Protein 4EWI (pdb70)

Radius of gyration: 16.45 Å; Cα contacts (8 Å, |Δi|>4): 143; chains: 2; bounding box: 36×38×46 Å

GO terms:
  GO:0060090 molecular adaptor activity (F, IDA)
  GO:0005737 cytoplasm (C, IDA)
  GO:0045824 negative regulation of innate immune response (P, IDA)
  GO:0005829 cytosol (C, TAS)

Foldseek 3Di:
DVPDDDQLVVCVVDDPV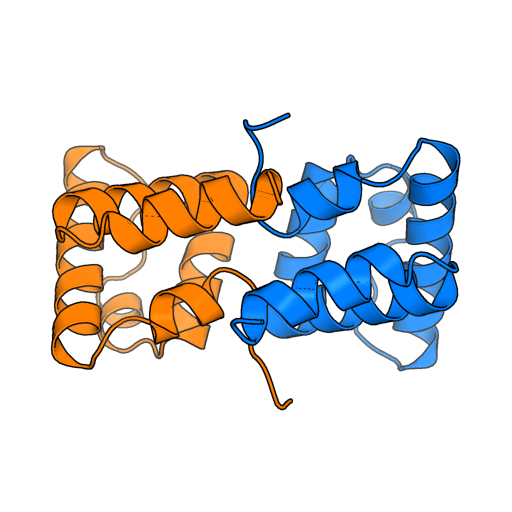RNQVLLVLLQVVCVVVPDDHDDSVQSNPADSVRNLCVLCVRPNRPVSVVSSLVSCVVSVVVVSNVVVVCVVPVD/DPADDDQLNLCVVADPVRNQVLLVLLQVVCVVVPDDDQPSVQSNVDDSVSNLVSLCVRPNRPVSVVSSQVSCVVSVVCVSVVVVVVVVVD

Sequence (181 aa):
FFSDFGLMWYLEELKKEEFRKFKEHLKQMTLQLELKQIPWTEVKKASREELANLLIKHYEEQQAWNITLRIFQKMDRRKDLCMKVMRERTGYFFFSDFGLMWYLEELKKEEFRKFKEHLKQMTLQLELKQIPWTEVKKASREELANLLIKHYEEQQAWNITLRIFQKMDRKDLCMKVMRERTG

InterPro domains:
  IPR001611 Leucine-rich repeat [PF13516] (749-764)
  IPR001611 Leucine-rich repeat [PF13516] (806-828)
  IPR001611 Leucine-rich repeat [PF13516] (862-885)
  IPR001611 Leucine-rich repeat [PF13516] (920-942)
  IPR004020 DAPIN domain [PF02758] (10-85)
  IPR004020 DAPIN domain [PS50824] (1-94)
  IPR004020 DAPIN domain [SM01289] (7-90)
  IPR007111 NACHT nucleoside triphosphatase [PF05729] (149-317)
  IPR007111 NACHT nucleoside triphosphatase [PS50837] (149-281)
  IPR011029 Death-like domain superfamily [G3DSA:1.10.533.10] (1-91)
  IPR011029 Death-like domain superfamily [SSF47986] (4-93)
  IPR027417 P-loop containing nucleoside triphosphate hydrolase [G3DSA:3.40.50.300] (92-294)
  IPR027417 P-loop containing nucleoside triphosphate hydrolase [SSF52540] (112-353)
  IPR032675 Leucine-rich repeat domain superfamily [G3DSA:3.80.10.10] (590-987)
  IPR041075 NOD1/2, winged helix domain [PF17779] (395-450)
  IPR041267 NACHT, LRR and PYD domains-containing protein, helical domain HD2 [PF17776] (452-568)
  IPR050637 NLRP family, innate immunity and inflammation regulators [PTHR45690] (2-983)

Organism: Homo sapiens (NCBI:txid9606)

Nearest PDB structures (foldseek):
  4ewi-assembly1_A  TM=9.741E-01  e=1.364E-11  Homo sapiens
  3qf2-assembly1_A  TM=8.858E-01  e=8.268E-04  Homo sapiens
  3qf2-assembly2_B  TM=8.836E-01  e=1.342E-03  Homo sapiens
  7pzc-assembly1_H  TM=9.008E-01  e=3.350E-03  Homo sapiens
  4qob-assembly2_B  TM=8.623E-01  e=2.732E-02  Homo sapiens

CATH classification: 1.10.533.10

Solvent-accessible surface area: 10358 Å² total; per-residue (Å²): 184,118,81,14,20,10,0,24,23,11,0,57,70,5,165,162,94,48,15,99,83,0,18,54,30,2,33,84,22,3,99,133,88,153,28,133,62,3,69,84,103,60,1,111,158,3,53,61,66,97,0,0,14,23,0,8,162,38,16,102,0,25,70,0,10,52,7,0,18,145,0,0,86,124,32,108,40,114,82,5,18,106,35,1,42,114,29,22,81,67,218,221,175,14,32,10,2,0,23,27,1,0,69,66,2,154,162,78,44,16,104,91,0,19,78,48,4,66,108,15,4,97,145,68,152,47,175,76,10,62,79,108,59,3,135,156,2,55,60,60,88,0,0,15,21,0,6,158,64,20,100,0,25,77,0,11,63,5,1,24,132,0,0,104,129,27,109,42,110,77,0,36,114,52,6,86,144,22,33,86,81

B-factor: mean 67.56, std 15.9, range [43.56, 122.49]

Secondary structure (DSSP, 8-state):
-TT--HHHHHHTTS-HHHHHHHHHHHHHHHHHTT-PPPPHHHHHH--HHHHHHHHHHHHHHHHHHHHHHHHHHHTT-HHHHHHHHHHHHT-/--S--HHHHHHTTS-HHHHHHHHHHHHHHHHHTT-PPPPHHHHHH--HHHHHHHHHHHHHHHHHHHHHHHHHHHTT-HHHHHHHHHHHH-

Structure (mmCIF, N/CA/C/O backbone):
data_4EWI
#
_entry.id   4EWI
#
_cell.length_a   62.107
_cell.length_b   62.107
_cell.length_c   124.932
_cell.angle_alpha   90.00
_cell.an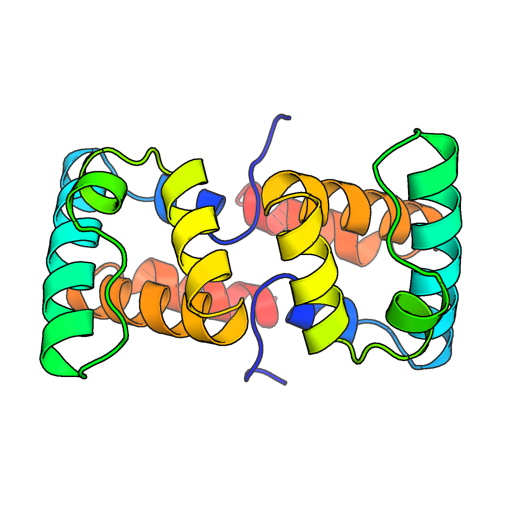gle_beta   90.00
_cell.angle_gamma   120.00
#
_symmetry.space_group_name_H-M   'P 32 2 1'
#
loop_
_entity.id
_entity.type
_entity.pdbx_description
1 polymer 'NACHT, LRR and PYD domains-containing protein 4'
2 non-polymer 'CHLORIDE ION'
3 non-polymer 'SULFATE ION'
4 water water
#
loop_
_atom_site.group_PDB
_atom_site.id
_atom_site.type_symbol
_atom_site.label_atom_id
_atom_site.label_alt_id
_atom_site.label_comp_id
_atom_site.label_asym_id
_atom_site.label_entity_id
_atom_site.label_seq_id
_atom_site.pdbx_PDB_ins_code
_atom_site.Cartn_x
_atom_site.Cartn_y
_atom_site.Cartn_z
_atom_site.occupancy
_atom_site.B_iso_or_equiv
_atom_site.auth_seq_id
_atom_site.auth_comp_id
_atom_site.auth_asym_id
_atom_site.auth_atom_id
_atom_site.pdbx_PDB_model_num
ATOM 1 N N . PHE A 1 7 ? 26.665 36.017 6.689 1.00 61.60 5 PHE A N 1
ATOM 2 C CA . PHE A 1 7 ? 25.699 35.964 5.608 1.00 65.10 5 PHE A CA 1
ATOM 3 C C . PHE A 1 7 ? 25.285 37.350 5.198 1.00 67.06 5 PHE A C 1
ATOM 4 O O . PHE A 1 7 ? 24.399 37.981 5.773 1.00 65.08 5 PHE A O 1
ATOM 12 N N . PHE A 1 8 ? 25.936 37.804 4.136 1.00 64.73 6 PHE A N 1
ATOM 13 C CA . PHE A 1 8 ? 25.569 39.058 3.574 1.00 62.37 6 PHE A CA 1
ATOM 14 C C . PHE A 1 8 ? 24.344 38.876 2.691 1.00 60.63 6 PHE A C 1
ATOM 15 O O . PHE A 1 8 ? 23.890 39.818 2.071 1.00 62.15 6 PHE A O 1
ATOM 23 N N . SER A 1 9 ? 23.788 37.670 2.677 1.00 60.82 7 SER A N 1
ATOM 24 C CA . SER A 1 9 ? 22.553 37.433 1.935 1.00 62.67 7 SER A CA 1
ATOM 25 C C . SER A 1 9 ? 21.283 37.947 2.627 1.00 56.35 7 SER A C 1
ATOM 26 O O . SER A 1 9 ? 20.254 38.127 1.915 1.00 59.24 7 SER A O 1
ATOM 29 N N . ASP A 1 10 ? 21.322 38.168 3.949 1.00 84.76 8 ASP A N 1
ATOM 30 C CA . ASP A 1 10 ? 20.057 38.355 4.652 1.00 70.56 8 ASP A CA 1
ATOM 31 C C . ASP A 1 10 ? 19.839 39.780 5.172 1.00 61.13 8 ASP A C 1
ATOM 32 O O . ASP A 1 10 ? 20.785 40.551 5.360 1.00 58.81 8 ASP A O 1
ATOM 37 N N . PHE A 1 11 ? 18.557 40.117 5.331 1.00 53.78 9 PHE A N 1
ATOM 38 C CA . PHE A 1 11 ? 18.122 41.474 5.631 1.00 50.38 9 PHE A CA 1
ATOM 39 C C . PHE A 1 11 ? 17.150 41.567 6.811 1.00 49.85 9 PHE A C 1
ATOM 40 O O . PHE A 1 11 ? 16.596 40.560 7.215 1.00 49.21 9 PHE A O 1
ATOM 48 N N . GLY A 1 12 ? 16.948 42.784 7.319 1.00 47.60 10 GLY A N 1
ATOM 49 C CA . GLY A 1 12 ? 15.916 43.052 8.305 1.00 50.04 10 GLY A CA 1
ATOM 50 C C . GLY A 1 12 ? 16.088 42.303 9.629 1.00 49.78 10 GLY A C 1
ATOM 51 O O . GLY A 1 12 ? 17.222 42.121 10.078 1.00 48.38 10 GLY A O 1
ATOM 52 N N . LEU A 1 13 ? 14.967 41.874 10.214 1.00 51.74 11 LEU A N 1
ATOM 53 C CA . LEU A 1 13 ? 14.957 41.172 11.489 1.00 52.01 11 LEU A CA 1
ATOM 54 C C . LEU A 1 13 ? 15.726 39.871 11.441 1.00 53.58 11 LEU A C 1
ATOM 55 O O . LEU A 1 13 ? 16.400 39.495 12.407 1.00 52.46 11 LEU A O 1
ATOM 60 N N . MET A 1 14 ? 15.605 39.188 10.305 1.00 53.52 12 MET A N 1
ATOM 61 C CA . MET A 1 14 ? 16.236 37.894 10.125 1.00 53.03 12 MET A CA 1
ATOM 62 C C . MET A 1 14 ? 17.736 38.004 10.307 1.00 51.17 12 MET A C 1
ATOM 63 O O . MET A 1 14 ? 18.335 37.162 10.937 1.00 53.75 12 MET A O 1
ATOM 68 N N . TRP A 1 15 ? 18.327 39.072 9.772 1.00 50.16 13 TRP A N 1
ATOM 69 C CA . TRP A 1 15 ? 19.766 39.268 9.853 1.00 48.88 13 TRP A CA 1
ATOM 70 C C . TRP A 1 15 ? 20.173 39.373 11.364 1.00 48.56 13 TRP A C 1
ATOM 71 O O . TRP A 1 15 ? 21.216 38.866 11.783 1.00 49.05 13 TRP A O 1
ATOM 82 N N . TYR A 1 16 ? 19.371 40.075 12.138 1.00 46.09 14 TYR A N 1
ATOM 83 C CA . TYR A 1 16 ? 19.663 40.174 13.572 1.00 48.50 14 TYR A CA 1
ATOM 84 C C . TYR A 1 16 ? 19.506 38.868 14.320 1.00 50.84 14 TYR A C 1
ATOM 85 O O . TYR A 1 16 ? 20.346 38.542 15.163 1.00 53.67 14 TYR A O 1
ATOM 94 N N . LEU A 1 17 ? 18.482 38.082 13.974 1.00 50.41 15 LEU A N 1
ATOM 95 C CA . LEU A 1 17 ? 18.271 36.818 14.661 1.00 47.78 15 LEU A CA 1
ATOM 96 C C . LEU A 1 17 ? 19.405 35.868 14.326 1.00 54.13 15 LEU A C 1
ATOM 97 O O . LEU A 1 17 ? 19.717 34.945 15.101 1.00 54.81 15 LEU A O 1
ATOM 102 N N . GLU A 1 18 ? 20.061 36.126 13.190 1.00 53.21 16 GLU A N 1
ATOM 103 C CA . GLU A 1 18 ? 21.215 35.335 12.811 1.00 57.42 16 GLU A CA 1
ATOM 104 C C . GLU A 1 18 ? 22.468 35.757 13.548 1.00 59.03 16 GLU A C 1
ATOM 105 O O . GLU A 1 18 ? 23.492 35.076 13.469 1.00 60.62 16 GLU A O 1
ATOM 111 N N . GLU A 1 19 ? 22.396 36.873 14.260 1.00 58.85 17 GLU A N 1
ATO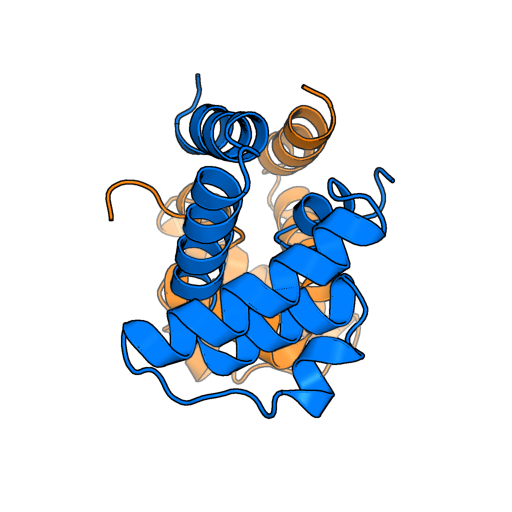M 112 C CA . GLU A 1 19 ? 23.490 37.255 15.137 1.00 61.34 17 GLU A CA 1
ATOM 113 C C . GLU A 1 19 ? 23.489 36.450 16.436 1.00 60.05 17 GLU A C 1
ATOM 114 O O . GLU A 1 19 ? 24.433 36.523 17.226 1.00 60.47 17 GLU A O 1
ATOM 120 N N . LEU A 1 20 ? 22.445 35.646 16.622 1.00 57.62 18 LEU A N 1
ATOM 121 C CA . LEU A 1 20 ? 22.306 34.790 17.798 1.00 60.15 18 LEU A CA 1
ATOM 122 C C . LEU A 1 20 ? 22.774 33.366 17.550 1.00 63.72 18 LEU A C 1
ATOM 123 O O . LEU A 1 20 ? 22.418 32.777 16.511 1.00 60.49 18 LEU A O 1
ATOM 128 N N . LYS A 1 21 ? 23.527 32.794 18.502 1.00 66.46 19 LYS A N 1
ATOM 129 C CA . LYS A 1 21 ? 23.903 31.385 18.385 1.00 70.37 19 LYS A CA 1
ATOM 130 C C . LYS A 1 21 ? 22.706 30.504 18.674 1.00 65.13 19 LYS A C 1
ATOM 131 O O . LYS A 1 21 ? 21.618 30.997 19.000 1.00 62.42 19 LYS A O 1
ATOM 137 N N . LYS A 1 22 ? 22.939 29.199 18.596 1.00 66.40 20 LYS A N 1
ATOM 138 C CA . LYS A 1 22 ? 21.905 28.206 18.796 1.00 71.59 20 LYS A CA 1
ATOM 139 C C . LYS A 1 22 ? 21.132 28.365 20.129 1.00 72.22 20 LYS A C 1
ATOM 140 O O . LYS A 1 22 ? 19.895 28.393 20.132 1.00 70.40 20 LYS A O 1
ATOM 146 N N . GLU A 1 23 ? 21.856 28.507 21.238 1.00 73.87 21 GLU A N 1
ATOM 147 C CA . GLU A 1 23 ? 21.203 28.619 22.565 1.00 78.91 21 GLU A CA 1
ATOM 148 C C . GLU A 1 23 ? 20.548 29.968 22.752 1.00 72.68 21 GLU A C 1
ATOM 149 O O . GLU A 1 23 ? 19.458 30.056 23.312 1.00 70.26 21 GLU A O 1
ATOM 155 N N . GLU A 1 24 ? 21.206 31.013 22.261 1.00 70.06 22 GLU A N 1
ATOM 156 C CA . GLU A 1 24 ? 20.648 32.352 22.343 1.00 67.13 22 GLU A CA 1
ATOM 157 C C . GLU A 1 24 ? 19.318 32.434 21.633 1.00 61.91 22 GLU A C 1
ATOM 158 O O . GLU A 1 24 ? 18.391 33.078 22.110 1.00 60.20 22 GLU A O 1
ATOM 164 N N . PHE A 1 25 ? 19.245 31.814 20.468 1.00 63.54 23 PHE A N 1
ATOM 165 C CA . PHE A 1 25 ? 18.030 31.829 19.685 1.00 60.69 23 PHE A CA 1
ATOM 166 C C . PHE A 1 25 ? 16.927 31.132 20.437 1.00 60.87 23 PHE A C 1
ATOM 167 O O . PHE A 1 25 ? 15.791 31.596 20.517 1.00 60.49 23 PHE A O 1
ATOM 175 N N . ARG A 1 26 ? 17.314 30.002 21.001 1.00 62.61 24 ARG A N 1
ATOM 176 C CA . ARG A 1 26 ? 16.427 29.200 21.821 1.00 66.27 24 ARG A CA 1
ATOM 177 C C . ARG A 1 26 ? 15.951 30.048 23.019 1.00 64.03 24 ARG A C 1
ATOM 178 O O . ARG A 1 26 ? 14.754 30.038 23.332 1.00 63.13 24 ARG A O 1
ATOM 186 N N . LYS A 1 27 ? 16.868 30.777 23.678 1.00 63.49 25 LYS A N 1
ATOM 187 C CA . LYS A 1 27 ? 16.487 31.651 24.824 1.00 64.68 25 LYS A CA 1
ATOM 188 C C . LYS A 1 27 ? 15.656 32.818 24.359 1.00 62.56 25 LYS A C 1
ATOM 189 O O . LYS A 1 27 ? 14.743 33.260 25.078 1.00 62.22 25 LYS A O 1
ATOM 195 N N . PHE A 1 28 ? 15.991 33.332 23.165 1.00 57.30 26 PHE A N 1
ATOM 196 C CA . PHE A 1 28 ? 15.266 34.455 22.574 1.00 53.12 26 PHE A CA 1
ATOM 197 C C . PHE A 1 28 ? 13.785 34.146 22.485 1.00 54.40 26 PHE A C 1
ATOM 198 O O . PHE A 1 28 ? 12.969 34.974 22.843 1.00 56.29 26 PHE A O 1
ATOM 206 N N . LYS A 1 29 ? 13.452 32.955 21.983 1.00 54.10 27 LYS A N 1
ATOM 207 C CA . LYS A 1 29 ? 12.068 32.500 21.847 1.00 56.98 27 LYS A CA 1
ATOM 208 C C . LYS A 1 29 ? 11.388 32.381 23.235 1.00 62.23 27 LYS A C 1
ATOM 209 O O . LYS A 1 29 ? 10.203 32.673 23.385 1.00 64.22 27 LYS A O 1
ATOM 215 N N . GLU A 1 30 ? 12.116 31.914 24.230 1.00 62.62 28 GLU A N 1
ATOM 216 C CA . GLU A 1 30 ? 11.510 31.820 25.576 1.00 65.85 28 GLU A CA 1
ATOM 217 C C . GLU A 1 30 ? 11.195 33.225 26.112 1.00 63.05 28 GLU A C 1
ATOM 218 O O . GLU A 1 30 ? 10.110 33.440 26.641 1.00 63.70 28 GLU A O 1
ATOM 224 N N . HIS A 1 31 ? 12.107 34.188 25.935 1.00 59.99 29 HIS A N 1
ATOM 225 C CA . HIS A 1 31 ? 11.867 35.566 26.361 1.00 63.92 29 HIS A CA 1
ATOM 226 C C . HIS A 1 31 ? 10.701 36.238 25.653 1.00 62.71 29 HIS A C 1
ATOM 227 O O . HIS A 1 31 ? 9.879 36.947 26.273 1.00 61.81 29 HIS A O 1
ATOM 234 N N . LEU A 1 32 ? 10.626 35.968 24.356 1.00 61.98 30 LEU A N 1
ATOM 235 C CA . LEU A 1 32 ? 9.567 36.501 23.511 1.00 61.10 30 LEU A CA 1
ATOM 236 C C . LEU A 1 32 ? 8.183 36.110 23.993 1.00 62.11 30 LEU A C 1
ATOM 237 O O . LEU A 1 32 ? 7.306 36.956 24.197 1.00 64.69 30 LEU A O 1
ATOM 242 N N . LYS A 1 33 ? 8.031 34.820 24.248 1.00 61.75 31 LYS A N 1
ATOM 243 C CA . LYS A 1 33 ? 6.788 34.262 24.720 1.00 65.56 31 LYS A CA 1
ATOM 244 C C . LYS A 1 33 ? 6.456 34.830 26.132 1.00 64.49 31 LYS A C 1
ATOM 245 O O . LYS A 1 33 ? 5.299 35.151 26.446 1.00 65.26 31 LYS A O 1
ATOM 251 N N . GLN A 1 34 ? 7.461 34.924 26.997 1.00 66.02 32 GLN A N 1
ATOM 252 C CA . GLN A 1 34 ? 7.249 35.519 28.323 1.00 69.48 32 GLN A CA 1
ATOM 253 C C . GLN A 1 34 ? 6.708 36.955 28.216 1.00 70.51 32 GLN A C 1
ATOM 254 O O . GLN A 1 34 ? 5.793 37.359 28.941 1.00 70.63 32 GLN A O 1
ATOM 260 N N . MET A 1 35 ? 7.412 37.759 27.417 1.00 70.93 33 MET A N 1
ATOM 261 C CA . MET A 1 35 ? 7.107 39.183 27.305 1.00 74.41 33 MET A CA 1
ATOM 262 C C . MET A 1 35 ? 5.777 39.473 26.630 1.00 72.97 33 MET A C 1
ATOM 263 O O . MET A 1 35 ? 4.996 40.314 27.102 1.00 73.82 33 MET A O 1
ATOM 268 N N . THR A 1 36 ? 5.512 38.745 25.542 1.00 69.20 34 THR A N 1
ATOM 269 C CA . THR A 1 36 ? 4.248 38.930 24.866 1.00 71.19 34 THR A CA 1
ATOM 270 C C . THR A 1 36 ? 3.142 38.636 25.875 1.00 77.70 34 THR A C 1
ATOM 271 O O . THR A 1 36 ? 2.124 39.329 25.876 1.00 82.21 34 THR A O 1
ATOM 275 N N . LEU A 1 37 ? 3.336 37.625 26.728 1.00 77.62 35 LEU A N 1
ATOM 276 C CA . LEU A 1 37 ? 2.372 37.339 27.797 1.00 83.68 35 LEU A CA 1
ATOM 277 C C . LEU A 1 37 ? 2.328 38.442 28.842 1.00 86.00 35 LEU A C 1
ATOM 278 O O . LEU A 1 37 ? 1.256 38.872 29.267 1.00 88.18 35 LEU A O 1
ATOM 283 N N . GLN A 1 38 ? 3.505 38.861 29.283 1.00 87.24 36 GLN A N 1
ATOM 284 C CA . GLN A 1 38 ? 3.595 39.878 30.303 1.00 94.77 36 GLN A CA 1
ATOM 285 C C . GLN A 1 38 ? 2.905 41.179 29.926 1.00 94.31 36 GLN A C 1
ATOM 286 O O . GLN A 1 38 ? 2.163 41.751 30.745 1.00 97.88 36 GLN A O 1
ATOM 292 N N . LEU A 1 39 ? 3.134 41.663 28.711 1.00 89.15 37 LEU A N 1
ATOM 293 C CA . LEU A 1 39 ? 2.563 42.966 28.379 1.00 91.08 37 LEU A CA 1
ATOM 294 C C . LEU A 1 39 ? 1.189 42.713 27.687 1.00 89.89 37 LEU A C 1
ATOM 295 O O . LEU A 1 39 ? 0.565 43.654 27.202 1.00 91.22 37 LEU A O 1
ATOM 300 N N . GLU A 1 40 ? 0.721 41.461 27.641 1.00 89.59 38 GLU A N 1
ATOM 301 C CA . GLU A 1 40 ? -0.630 41.136 27.117 1.00 92.37 38 GLU A CA 1
ATOM 302 C C . GLU A 1 40 ? -0.986 41.555 25.674 1.00 93.10 38 GLU A C 1
ATOM 303 O O . GLU A 1 40 ? -1.863 42.396 25.439 1.00 93.81 38 GLU A O 1
ATOM 309 N N . LEU A 1 41 ? -0.303 40.908 24.730 1.00 92.82 39 LEU A N 1
ATOM 310 C CA . LEU A 1 41 ? -0.625 40.977 23.312 1.00 95.61 39 LEU A CA 1
ATOM 311 C C . LEU A 1 41 ? -1.243 39.690 22.863 1.00 96.21 39 LEU A C 1
ATOM 312 O O . LEU A 1 41 ? -1.152 38.704 23.578 1.00 95.62 39 LEU A O 1
ATOM 317 N N . LYS A 1 42 ? -1.850 39.686 21.681 1.00 97.95 40 LYS A N 1
ATOM 318 C CA . LYS A 1 42 ? -2.350 38.438 21.147 1.00 99.78 40 LYS A CA 1
ATOM 319 C C . LYS A 1 42 ? -1.128 37.509 21.002 1.00 94.40 40 LYS A C 1
ATOM 320 O O . LYS A 1 42 ? -0.035 37.946 20.634 1.00 90.98 40 LYS A O 1
ATOM 326 N N . GLN A 1 43 ? -1.278 36.274 21.455 1.00 93.21 41 GLN A N 1
ATOM 327 C CA . GLN A 1 43 ? -0.174 35.341 21.547 1.00 88.92 41 GLN A CA 1
ATOM 328 C C . GLN A 1 43 ? 0.080 34.556 20.292 1.00 87.08 41 GLN A C 1
ATOM 329 O O . GLN A 1 43 ? -0.849 34.260 19.551 1.00 88.32 41 GLN A O 1
ATOM 335 N N . ILE A 1 44 ? 1.331 34.181 20.064 1.00 84.77 42 ILE A N 1
ATOM 336 C CA . ILE A 1 44 ? 1.609 33.130 19.096 1.00 86.58 42 ILE A CA 1
ATOM 337 C C . ILE A 1 44 ? 1.756 31.808 19.838 1.00 87.62 42 ILE A C 1
ATOM 338 O O . ILE A 1 44 ? 2.479 31.756 20.812 1.00 87.32 42 ILE A O 1
ATOM 343 N N . PRO A 1 45 ? 1.094 30.736 19.357 1.00 90.62 43 PRO A N 1
ATOM 344 C CA . PRO A 1 45 ? 1.167 29.389 19.943 1.00 92.71 43 PRO A CA 1
ATOM 345 C C . PRO A 1 45 ? 2.623 28.999 20.218 1.00 88.67 43 PRO A C 1
ATOM 346 O O . PRO A 1 45 ? 3.449 29.060 19.295 1.00 87.03 43 PRO A O 1
ATOM 350 N N . TRP A 1 46 ? 2.944 28.644 21.459 1.00 85.37 44 TRP A N 1
ATOM 351 C CA . TRP A 1 46 ? 4.330 28.395 21.833 1.00 81.36 44 TRP A CA 1
ATOM 352 C C . TRP A 1 46 ? 5.012 27.363 20.923 1.00 80.33 44 TRP A C 1
ATOM 353 O O . TRP A 1 46 ? 6.229 27.454 20.680 1.00 75.02 44 TRP A O 1
ATOM 364 N N . THR A 1 47 ? 4.237 26.407 20.409 1.00 85.54 45 THR A N 1
ATOM 365 C CA . THR A 1 47 ? 4.776 25.408 19.484 1.00 87.86 45 THR A CA 1
ATOM 366 C C . THR A 1 47 ? 5.270 26.044 18.194 1.00 86.04 45 THR A C 1
ATOM 367 O O . THR A 1 47 ? 6.359 25.722 17.748 1.00 85.95 45 THR A O 1
ATOM 371 N N . GLU A 1 48 ? 4.525 27.010 17.657 1.00 85.65 46 GLU A N 1
ATOM 372 C CA . GLU A 1 48 ? 4.971 27.719 16.450 1.00 83.66 46 GLU A CA 1
ATOM 373 C C . GLU A 1 48 ? 6.256 28.470 16.694 1.00 79.42 46 GLU A C 1
ATOM 374 O O . GLU A 1 48 ? 7.166 28.440 15.869 1.00 79.03 46 GLU A O 1
ATOM 380 N N . VAL A 1 49 ? 6.304 29.184 17.810 1.00 76.01 47 VAL A N 1
ATOM 381 C CA . VAL A 1 49 ? 7.462 29.978 18.159 1.00 71.53 47 VAL A CA 1
ATOM 382 C C . VAL A 1 49 ? 8.712 29.114 18.341 1.00 71.96 47 VAL A C 1
ATOM 383 O O . VAL A 1 49 ? 9.770 29.407 17.769 1.00 70.60 47 VAL A O 1
ATOM 387 N N . LYS A 1 50 ? 8.569 28.021 19.093 1.00 73.06 48 LYS A N 1
ATOM 388 C CA . LYS A 1 50 ? 9.685 27.164 19.487 1.00 73.08 48 LYS A CA 1
ATOM 389 C C . LYS A 1 50 ? 10.407 26.521 18.285 1.00 74.46 48 LYS A C 1
ATOM 390 O O . LYS A 1 50 ? 11.631 26.399 18.276 1.00 72.65 48 LYS A O 1
ATOM 396 N N . LYS A 1 51 ? 9.626 26.129 17.280 1.00 77.00 49 LYS A N 1
ATOM 397 C CA . LYS A 1 51 ? 10.109 25.399 16.116 1.00 80.35 49 LYS A CA 1
ATOM 398 C C . LYS A 1 51 ? 10.581 26.311 14.975 1.00 78.45 49 LYS A C 1
ATOM 399 O O . LYS A 1 51 ? 11.197 25.836 14.019 1.00 80.00 49 LYS A O 1
ATOM 405 N N . ALA A 1 52 ? 10.254 27.601 15.060 1.00 72.54 50 ALA A N 1
ATOM 406 C CA . ALA A 1 52 ? 10.500 28.528 13.976 1.00 67.21 50 ALA A CA 1
ATOM 407 C C . ALA A 1 52 ? 11.987 28.744 13.675 1.00 68.04 50 ALA A C 1
ATOM 408 O O . ALA A 1 52 ? 12.799 28.892 14.588 1.00 66.12 50 ALA A O 1
ATOM 410 N N . SER A 1 53 ? 12.339 28.793 12.380 1.00 65.34 51 SER A N 1
ATOM 411 C CA . SER A 1 53 ? 13.700 29.151 12.001 1.00 60.40 51 SER A CA 1
ATOM 412 C C . SER A 1 53 ? 13.801 30.636 12.224 1.00 56.94 51 SER A C 1
ATOM 413 O O . SER A 1 53 ? 12.788 31.292 12.458 1.00 55.23 51 SER A O 1
ATOM 416 N N . ARG A 1 54 ? 15.004 31.180 12.045 1.00 56.17 52 ARG A N 1
ATOM 417 C CA . ARG A 1 54 ? 15.223 32.614 12.191 1.00 56.34 52 ARG A CA 1
ATOM 418 C C . ARG A 1 54 ? 14.368 33.406 11.200 1.00 57.82 52 ARG A C 1
ATOM 419 O O . ARG A 1 54 ? 13.749 34.409 11.576 1.00 58.19 52 ARG A O 1
ATOM 427 N N . GLU A 1 55 ? 14.335 32.955 9.936 1.00 56.55 53 GLU A N 1
ATOM 428 C CA . GLU A 1 55 ? 13.542 33.663 8.949 1.00 54.97 53 GLU A CA 1
ATOM 429 C C . GLU A 1 55 ? 12.052 33.538 9.240 1.00 53.50 53 GLU A C 1
ATOM 430 O O . GLU A 1 55 ? 11.302 34.495 9.138 1.00 55.48 53 GLU A O 1
ATOM 436 N N . GLU A 1 56 ? 11.633 32.362 9.652 1.00 52.67 54 GLU A N 1
ATOM 437 C CA . GLU A 1 56 ? 10.224 32.137 9.984 1.00 58.96 54 GLU A CA 1
ATOM 438 C C . GLU A 1 56 ? 9.793 32.958 11.230 1.00 60.33 54 GLU A C 1
ATOM 439 O O . GLU A 1 56 ? 8.687 33.514 11.288 1.00 58.41 54 GLU A O 1
ATOM 445 N N . LEU A 1 57 ? 10.675 33.034 12.217 1.00 59.28 55 LEU A N 1
ATOM 446 C CA . LEU A 1 57 ? 10.332 33.783 13.424 1.00 58.72 55 LEU A CA 1
ATOM 447 C C . LEU A 1 57 ? 10.225 35.266 13.087 1.00 55.25 55 LEU A C 1
ATOM 448 O O . LEU A 1 57 ? 9.284 35.948 13.517 1.00 54.41 55 LEU A O 1
ATOM 453 N N . ALA A 1 58 ? 11.185 35.766 12.304 1.00 55.02 56 ALA A N 1
ATOM 454 C CA . ALA A 1 58 ? 11.144 37.165 11.868 1.00 53.21 56 ALA A CA 1
ATOM 455 C C . ALA A 1 58 ? 9.806 37.477 11.189 1.00 54.82 56 ALA A C 1
ATOM 456 O O . ALA A 1 58 ? 9.224 38.540 11.404 1.00 55.49 56 ALA A O 1
ATOM 458 N N . ASN A 1 59 ? 9.362 36.581 10.311 1.00 55.11 57 ASN A N 1
ATOM 459 C CA . ASN A 1 59 ? 8.074 36.751 9.641 1.00 56.05 57 ASN A CA 1
ATOM 460 C C . ASN A 1 59 ? 6.870 36.586 10.604 1.00 59.31 57 ASN A C 1
ATOM 461 O O . ASN A 1 59 ? 5.861 37.276 10.464 1.00 58.41 57 ASN A O 1
ATOM 466 N N . LEU A 1 60 ? 6.988 35.688 11.585 1.00 59.27 58 LEU A N 1
ATOM 467 C CA . LEU A 1 60 ? 5.919 35.517 12.574 1.00 60.58 58 LEU A CA 1
ATOM 468 C C . LEU A 1 60 ? 5.761 36.823 13.360 1.00 58.57 58 LEU A C 1
ATOM 469 O O . LEU A 1 60 ? 4.646 37.290 13.615 1.00 60.66 58 LEU A O 1
ATOM 474 N N . LEU A 1 61 ? 6.887 37.401 13.749 1.00 54.38 59 LEU A N 1
ATOM 475 C CA . LEU A 1 61 ? 6.847 38.622 14.514 1.00 55.24 59 LEU A CA 1
ATOM 476 C C . LEU A 1 61 ? 6.148 39.736 13.765 1.00 58.71 59 LEU A C 1
ATOM 477 O O . LEU A 1 61 ? 5.188 40.328 14.264 1.00 61.28 59 LEU A O 1
ATOM 482 N N . ILE A 1 62 ? 6.582 39.953 12.528 1.00 56.57 60 ILE A N 1
ATOM 483 C CA . ILE A 1 62 ? 6.043 41.023 11.699 1.00 56.58 60 ILE A CA 1
ATOM 484 C C . ILE A 1 62 ? 4.602 40.741 11.303 1.00 59.01 60 ILE A C 1
ATOM 485 O O . ILE A 1 62 ? 3.808 41.667 11.184 1.00 61.27 60 ILE A O 1
ATOM 490 N N . LYS A 1 63 ? 4.283 39.473 11.059 1.00 58.05 61 LYS A N 1
ATOM 491 C CA . LYS A 1 63 ? 2.921 39.116 10.708 1.00 61.24 61 LYS A CA 1
ATOM 492 C C . LYS A 1 63 ? 1.952 39.414 11.859 1.00 66.85 61 LYS A C 1
ATOM 493 O O . LYS A 1 63 ? 0.863 39.932 11.629 1.00 68.89 61 LYS A O 1
ATOM 499 N N . HIS A 1 64 ? 2.344 39.069 13.088 1.00 66.45 62 HIS A N 1
ATOM 500 C CA . HIS A 1 64 ? 1.451 39.225 14.251 1.00 68.85 62 HIS A CA 1
ATOM 501 C C . HIS A 1 64 ? 1.403 40.633 14.884 1.00 67.39 62 HIS A C 1
ATOM 502 O O . HIS A 1 64 ? 0.366 41.027 15.417 1.00 68.32 62 HIS A O 1
ATOM 509 N N . TYR A 1 65 ? 2.479 41.409 14.754 1.00 64.33 63 TYR A N 1
ATOM 510 C CA . TYR A 1 65 ? 2.599 42.688 15.458 1.00 62.66 63 TYR A CA 1
ATOM 511 C C . TYR A 1 65 ? 2.882 43.866 14.559 1.00 63.03 63 TYR A C 1
ATOM 512 O O . TYR A 1 65 ? 3.017 44.990 15.053 1.00 60.66 63 TYR A O 1
ATOM 521 N N . GLU A 1 66 ? 2.965 43.604 13.248 1.00 62.24 64 GLU A N 1
ATOM 522 C CA . GLU A 1 66 ? 3.439 44.560 12.241 1.00 60.41 64 GLU A CA 1
ATOM 523 C C . GLU A 1 66 ? 4.879 44.998 12.496 1.00 57.74 64 GLU A C 1
ATOM 524 O O . GLU A 1 66 ? 5.464 44.669 13.525 1.00 57.09 64 GLU A O 1
ATOM 530 N N . GLU A 1 67 ? 5.463 45.700 11.526 1.00 53.85 65 GLU A N 1
ATOM 531 C CA . GLU A 1 67 ? 6.916 45.846 11.491 1.00 51.27 65 GLU A CA 1
ATOM 532 C C . GLU A 1 67 ? 7.564 46.553 12.693 1.00 50.02 65 GLU A C 1
ATOM 533 O O . GLU A 1 67 ? 8.588 46.093 13.206 1.00 49.63 65 GLU A O 1
ATOM 539 N N . GLN A 1 68 ? 7.027 47.716 13.049 1.00 49.93 66 GLN A N 1
ATOM 540 C CA . GLN A 1 68 ? 7.621 48.539 14.091 1.00 52.06 66 GLN A CA 1
ATOM 541 C C . GLN A 1 68 ? 7.593 47.842 15.469 1.00 53.57 66 GLN A C 1
ATOM 542 O O . GLN A 1 68 ? 8.562 47.902 16.233 1.00 50.46 66 GLN A O 1
ATOM 548 N N . GLN A 1 69 ? 6.489 47.179 15.769 1.00 55.24 67 GLN A N 1
ATOM 549 C CA . GLN A 1 69 ? 6.399 46.523 17.040 1.00 59.88 67 GLN A CA 1
ATOM 550 C C . GLN A 1 69 ? 7.257 45.266 17.106 1.00 58.74 67 GLN A C 1
ATOM 551 O O . GLN A 1 69 ? 7.799 44.945 18.170 1.00 57.05 67 GLN A O 1
ATOM 557 N N . ALA A 1 70 ? 7.393 44.568 15.968 1.00 56.76 68 ALA A N 1
ATOM 558 C CA . ALA A 1 70 ? 8.257 43.394 15.919 1.00 53.52 68 ALA A CA 1
ATOM 559 C C . ALA A 1 70 ? 9.702 43.779 16.231 1.00 50.83 68 ALA A C 1
ATOM 560 O O . ALA A 1 70 ? 10.439 43.015 16.881 1.00 48.69 68 ALA A O 1
ATOM 562 N N . TRP A 1 71 ? 10.119 44.930 15.715 1.00 47.30 69 TRP A N 1
ATOM 563 C CA . TRP A 1 71 ? 11.453 45.423 15.978 1.00 47.18 69 TRP A CA 1
ATOM 564 C C . TRP A 1 71 ? 11.595 45.875 17.463 1.00 48.19 69 TRP A C 1
ATOM 565 O O . TRP A 1 71 ? 12.550 45.520 18.126 1.00 49.78 69 TRP A O 1
ATOM 576 N N . ASN A 1 72 ? 10.651 46.677 17.941 1.00 46.15 70 ASN A N 1
ATOM 577 C CA . ASN A 1 72 ? 10.689 47.120 19.310 1.00 52.11 70 ASN A CA 1
ATOM 578 C C . ASN A 1 72 ? 10.676 45.946 20.299 1.00 54.73 70 ASN A C 1
ATOM 579 O O . ASN A 1 72 ? 11.418 45.946 21.263 1.00 51.84 70 ASN A O 1
ATOM 584 N N . ILE A 1 73 ? 9.864 44.933 20.026 1.00 55.40 71 ILE A N 1
ATOM 585 C CA . ILE A 1 73 ? 9.838 43.754 20.872 1.00 57.99 71 ILE A CA 1
ATOM 586 C C . ILE A 1 73 ? 11.184 43.024 20.845 1.00 54.64 71 ILE A C 1
ATOM 587 O O . ILE A 1 73 ? 11.718 42.613 21.906 1.00 54.10 71 ILE A O 1
ATOM 592 N N . THR A 1 74 ? 11.703 42.834 19.639 1.00 47.78 72 THR A N 1
ATOM 593 C CA . THR A 1 74 ? 12.980 42.163 19.434 1.00 47.80 72 THR A CA 1
ATOM 594 C C . THR A 1 74 ? 14.146 42.866 20.141 1.00 47.59 72 THR A C 1
ATOM 595 O O . THR A 1 74 ? 14.961 42.206 20.822 1.00 49.37 72 THR A O 1
ATOM 599 N N . LEU A 1 75 ? 14.214 44.189 20.018 1.00 46.82 73 LEU A N 1
ATOM 600 C CA . LEU A 1 75 ? 15.274 44.975 20.667 1.00 52.15 73 LEU A CA 1
ATOM 601 C C . LEU A 1 75 ? 15.156 44.947 22.206 1.00 53.55 73 LEU A C 1
ATOM 602 O O . LEU A 1 75 ? 16.160 45.009 22.910 1.00 53.61 73 LEU A O 1
ATOM 607 N N . ARG A 1 76 ? 13.934 44.858 22.717 1.00 56.70 74 ARG A N 1
ATOM 608 C CA . ARG A 1 76 ? 13.740 44.766 24.175 1.00 59.92 74 ARG A CA 1
ATOM 609 C C . ARG A 1 76 ? 14.315 43.453 24.684 1.00 60.09 74 ARG A C 1
ATOM 610 O O . ARG A 1 76 ? 14.938 43.373 25.772 1.00 59.08 74 ARG A O 1
ATOM 618 N N . ILE A 1 77 ? 14.048 42.393 23.924 1.00 58.73 75 ILE A N 1
ATOM 619 C CA . ILE A 1 77 ? 14.558 41.092 24.296 1.00 59.92 75 ILE A CA 1
ATOM 620 C C . ILE A 1 77 ? 16.099 41.067 24.266 1.00 58.06 75 ILE A C 1
ATOM 621 O O . ILE A 1 77 ? 16.741 40.625 25.253 1.00 59.14 75 ILE A O 1
ATOM 626 N N . PHE A 1 78 ? 16.700 41.617 23.202 1.00 51.03 76 PHE A N 1
ATOM 627 C CA . PHE A 1 78 ? 18.164 41.692 23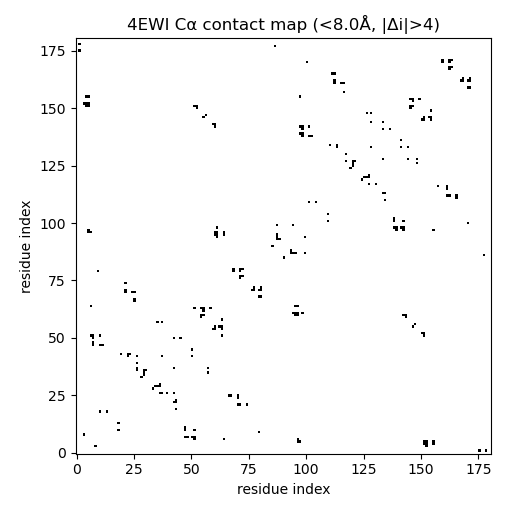.101 1.00 50.40 76 PHE A CA 1
ATOM 628 C C . PHE A 1 78 ? 18.800 42.349 24.342 1.00 52.43 76 PHE A C 1
ATOM 629 O O . PHE A 1 78 ? 19.779 41.860 24.888 1.00 54.01 76 PHE A O 1
ATOM 637 N N . GLN A 1 79 ? 18.235 43.473 24.750 1.00 54.42 77 GLN A N 1
ATOM 638 C CA . GLN A 1 79 ? 18.732 44.242 25.896 1.00 60.93 77 GLN A CA 1
ATOM 639 C C . GLN A 1 79 ? 18.612 43.386 27.180 1.00 64.98 77 GLN A C 1
ATOM 640 O O . GLN A 1 79 ? 19.507 43.361 28.008 1.00 65.74 77 GLN A O 1
ATOM 646 N N . LYS A 1 80 ? 17.546 42.599 27.255 1.00 66.77 78 LYS A N 1
ATOM 647 C CA . LYS A 1 80 ? 17.288 41.675 28.355 1.00 70.39 78 LYS A CA 1
ATOM 648 C C . LYS A 1 80 ? 18.196 40.438 28.415 1.00 69.51 78 LYS A C 1
ATOM 649 O O . LYS A 1 80 ? 18.508 39.950 29.479 1.00 71.93 78 LYS A O 1
ATOM 655 N N . MET A 1 81 ? 18.591 39.932 27.266 1.00 65.26 79 MET A N 1
ATOM 656 C CA . MET A 1 81 ? 19.484 38.782 27.095 1.00 68.37 79 MET A CA 1
ATOM 657 C C . MET A 1 81 ? 20.954 39.162 27.169 1.00 70.00 79 MET A C 1
ATOM 658 O O . MET A 1 81 ? 21.816 38.339 26.832 1.00 71.64 79 MET A O 1
ATOM 663 N N . ASP A 1 82 ? 21.241 40.419 27.491 1.00 70.03 80 ASP A N 1
ATOM 664 C CA . ASP A 1 82 ? 22.607 40.919 27.459 1.00 73.50 80 ASP A CA 1
ATOM 665 C C . ASP A 1 82 ? 23.189 40.993 26.025 1.00 70.35 80 ASP A C 1
ATOM 666 O O . ASP A 1 82 ? 24.392 40.822 25.827 1.00 71.77 80 ASP A O 1
ATOM 671 N N . ARG A 1 83 ? 22.341 41.221 25.020 1.00 64.61 81 ARG A N 1
ATOM 672 C CA A ARG A 1 83 ? 22.844 41.452 23.659 0.66 61.17 81 ARG A CA 1
ATOM 673 C CA B ARG A 1 83 ? 22.804 41.440 23.646 0.34 61.04 81 ARG A CA 1
ATOM 674 C C . ARG A 1 83 ? 22.731 42.926 23.314 1.00 59.89 81 ARG A C 1
ATOM 675 O O . ARG A 1 83 ? 22.258 43.314 22.209 1.00 57.59 81 ARG A O 1
ATOM 690 N N . LYS A 1 84 ? 23.200 43.738 24.261 1.00 57.08 82 LYS A N 1
ATOM 691 C CA . LYS A 1 84 ? 23.108 45.182 24.199 1.00 57.03 82 LYS A CA 1
ATOM 692 C C . LYS A 1 84 ? 23.903 45.726 22.971 1.00 54.72 82 LYS A C 1
ATOM 693 O O . LYS A 1 84 ? 23.616 46.786 22.428 1.00 53.97 82 LYS A O 1
ATOM 699 N N . ASP A 1 85 ? 24.902 44.969 22.533 1.00 54.40 83 ASP A N 1
ATOM 700 C CA . ASP A 1 85 ? 25.663 45.334 21.342 1.00 56.47 83 ASP A CA 1
ATOM 701 C C . ASP A 1 85 ? 24.757 45.413 20.110 1.00 56.02 83 ASP A C 1
ATOM 702 O O . ASP A 1 85 ? 24.916 46.306 19.267 1.00 54.34 83 ASP A O 1
ATOM 707 N N . LEU A 1 86 ? 23.771 44.519 20.054 1.00 55.68 84 LEU A N 1
ATOM 708 C CA . LEU A 1 86 ? 22.847 44.511 18.925 1.00 52.96 84 LEU A CA 1
ATOM 709 C C . LEU A 1 86 ? 21.920 45.713 18.986 1.00 53.18 84 LEU A C 1
ATOM 710 O O . LEU A 1 86 ? 21.657 46.356 17.966 1.00 50.41 84 LEU A O 1
ATOM 715 N N . CYS A 1 87 ? 21.475 46.047 20.201 1.00 49.64 85 CYS A N 1
ATOM 716 C CA . CYS A 1 87 ? 20.643 47.223 20.373 1.00 49.54 85 CYS A CA 1
ATOM 717 C C . CYS A 1 87 ? 21.352 48.505 19.978 1.00 50.98 85 CYS A C 1
ATOM 718 O O . CYS A 1 87 ? 20.786 49.353 19.302 1.00 52.00 85 CYS A O 1
ATOM 721 N N . MET A 1 88 ? 22.601 48.646 20.423 1.00 51.62 86 MET A N 1
ATOM 722 C CA . MET A 1 88 ? 23.366 49.845 20.114 1.00 53.19 86 MET A CA 1
ATOM 723 C C . MET A 1 88 ? 23.679 49.853 18.608 1.00 54.12 86 MET A C 1
ATOM 724 O O . MET A 1 88 ? 23.750 50.912 17.995 1.00 56.22 86 MET A O 1
ATOM 729 N N . LYS A 1 89 ? 23.935 48.682 18.044 1.00 52.73 87 LYS A N 1
ATOM 730 C CA . LYS A 1 89 ? 24.222 48.606 16.609 1.00 54.92 87 LYS A CA 1
ATOM 731 C C . LYS A 1 89 ? 23.067 49.137 15.778 1.00 54.35 87 LYS A C 1
ATOM 732 O O . LYS A 1 89 ? 23.246 50.025 14.938 1.00 53.64 87 LYS A O 1
ATOM 738 N N . VAL A 1 90 ? 21.865 48.651 16.074 1.00 53.71 88 VAL A N 1
ATOM 739 C CA . VAL A 1 90 ? 20.679 49.149 15.392 1.00 54.79 88 VAL A CA 1
ATOM 740 C C . VAL A 1 90 ? 20.483 50.635 15.605 1.00 53.95 88 VAL A C 1
ATOM 741 O O . VAL A 1 90 ? 20.168 51.386 14.666 1.00 51.23 88 VAL A O 1
ATOM 745 N N . MET A 1 91 ? 20.743 51.081 16.844 1.00 47.66 89 MET A N 1
ATOM 746 C CA . MET A 1 91 ? 20.587 52.464 17.129 1.00 46.19 89 MET A CA 1
ATOM 747 C C . MET A 1 91 ? 21.626 53.337 16.475 1.00 50.46 89 MET A C 1
ATOM 748 O O . MET A 1 91 ? 21.295 54.456 16.080 1.00 54.58 89 MET A O 1
ATOM 753 N N . ARG A 1 92 ? 22.884 52.927 16.419 1.00 51.02 90 ARG A N 1
ATOM 754 C CA . ARG A 1 92 ? 23.849 53.783 15.720 1.00 59.02 90 ARG A CA 1
ATOM 755 C C . ARG A 1 92 ? 23.409 53.966 14.241 1.00 60.52 90 ARG A C 1
ATOM 756 O O . ARG A 1 92 ? 23.554 55.042 13.656 1.00 60.49 90 ARG A O 1
ATOM 764 N N . GLU A 1 93 ? 22.844 52.901 13.676 1.00 60.44 91 GLU A N 1
ATOM 765 C CA . GLU A 1 93 ? 22.429 52.886 12.254 1.00 62.68 91 GLU A CA 1
ATOM 766 C C . GLU A 1 93 ? 21.222 53.769 11.976 1.00 64.88 91 GLU A C 1
ATOM 767 O O . GLU A 1 93 ? 21.235 54.561 11.019 1.00 66.67 91 GLU A O 1
ATOM 773 N N . ARG A 1 94 ? 20.195 53.635 12.833 1.00 63.33 92 ARG A N 1
ATOM 774 C CA . ARG A 1 94 ? 18.938 54.368 12.687 1.00 64.14 92 ARG A CA 1
ATOM 775 C C . ARG A 1 94 ? 19.100 55.827 13.023 1.00 70.90 92 ARG A C 1
ATOM 776 O O . ARG A 1 94 ? 18.285 56.664 12.625 1.00 75.42 92 ARG A O 1
ATOM 784 N N . THR A 1 95 ? 20.219 56.142 13.649 1.00 70.78 93 THR A N 1
ATOM 785 C CA . THR A 1 95 ? 20.498 57.490 14.108 1.00 75.80 93 THR A CA 1
ATOM 786 C C . THR A 1 95 ? 21.390 58.271 13.150 1.00 78.90 93 THR A C 1
ATOM 787 O O . THR A 1 95 ? 21.207 59.478 12.968 1.00 80.20 93 THR A O 1
ATOM 791 N N . GLY A 1 96 ? 22.371 57.575 12.576 1.00 81.70 94 GLY A N 1
ATOM 792 C CA . GLY A 1 96 ? 23.362 58.166 11.687 1.00 87.31 94 GLY A CA 1
ATOM 793 C C . GLY A 1 96 ? 24.681 58.433 12.402 1.00 92.32 94 GLY A C 1
ATOM 794 O O . GLY A 1 96 ? 25.477 59.283 11.983 1.00 92.81 94 GLY A O 1
ATOM 795 N N . TYR A 1 97 ? 24.912 57.680 13.481 1.00 94.71 95 TYR A N 1
ATOM 796 C CA . TYR A 1 97 ? 26.144 57.774 14.252 1.00 98.80 95 TYR A CA 1
ATOM 797 C C . TYR A 1 97 ? 27.239 56.918 13.615 1.00 98.93 95 TYR A C 1
ATOM 798 O O . TYR A 1 97 ? 27.955 57.378 12.719 1.00 101.87 95 TYR A O 1
ATOM 807 N N A PHE B 1 7 ? 7.842 56.654 20.088 0.58 68.56 5 PHE B N 1
ATOM 808 N N B PHE B 1 7 ? 7.878 55.480 18.996 0.42 71.30 5 PHE B N 1
ATOM 809 C CA A PHE B 1 7 ? 8.995 55.964 19.502 0.58 70.20 5 PHE B CA 1
ATOM 810 C CA B PHE B 1 7 ? 9.282 55.573 19.397 0.42 68.39 5 PHE B CA 1
ATOM 811 C C A PHE B 1 7 ? 9.855 56.977 18.752 0.58 69.67 5 PHE B C 1
ATOM 812 C C B PHE B 1 7 ? 10.008 56.676 18.621 0.42 69.28 5 PHE B C 1
ATOM 813 O O A PHE B 1 7 ? 9.399 57.585 17.784 0.58 69.57 5 PHE B O 1
ATOM 814 O O B PHE B 1 7 ? 9.588 57.070 17.538 0.42 69.42 5 PHE B O 1
ATOM 829 N N . PHE B 1 8 ? 11.088 57.184 19.205 1.00 67.39 6 PHE B N 1
ATOM 830 C CA . PHE B 1 8 ? 11.901 58.211 18.573 1.00 63.35 6 PHE B CA 1
ATOM 831 C C . PHE B 1 8 ? 12.669 57.794 17.290 1.00 59.86 6 PHE B C 1
ATOM 832 O O . PHE B 1 8 ? 13.124 58.639 16.529 1.00 59.59 6 PHE B O 1
ATOM 840 N N . SER B 1 9 ? 12.876 56.510 17.080 1.00 56.40 7 SER B N 1
ATOM 841 C CA . SER B 1 9 ? 13.372 56.169 15.780 1.00 57.04 7 SER B CA 1
ATOM 842 C C . SER B 1 9 ? 12.595 54.982 15.275 1.00 52.14 7 SER B C 1
ATOM 843 O O . SER B 1 9 ? 12.090 54.151 16.052 1.00 56.37 7 SER B O 1
ATOM 846 N N . ASP B 1 10 ? 12.477 54.955 13.957 1.00 83.17 8 ASP B N 1
ATOM 847 C CA . ASP B 1 10 ? 11.776 53.956 13.198 1.00 68.15 8 ASP B CA 1
ATOM 848 C C . ASP B 1 10 ? 12.743 52.921 12.710 1.00 58.20 8 ASP B C 1
ATOM 849 O O . ASP B 1 10 ? 13.945 53.154 12.675 1.00 56.40 8 ASP B O 1
ATOM 854 N N . PHE B 1 11 ? 12.225 51.746 12.414 1.00 50.36 9 PHE B N 1
ATOM 855 C CA . PHE B 1 11 ? 13.076 50.642 12.114 1.00 48.40 9 PHE B CA 1
ATOM 856 C C . PHE B 1 11 ? 12.696 49.969 10.795 1.00 47.21 9 PHE B C 1
ATOM 857 O O . PHE B 1 11 ? 11.605 50.167 10.259 1.00 45.90 9 PHE B O 1
ATOM 865 N N . GLY B 1 12 ? 13.616 49.156 10.303 1.00 46.63 10 GLY B N 1
ATOM 866 C CA . GLY B 1 12 ? 13.358 48.311 9.164 1.00 47.42 10 GLY B CA 1
ATOM 867 C C . GLY B 1 12 ? 13.040 49.085 7.897 1.00 48.23 10 GLY B C 1
ATOM 868 O O . GLY B 1 12 ? 13.555 50.190 7.670 1.00 46.95 10 GLY B O 1
ATOM 869 N N . LEU B 1 13 ? 12.110 48.532 7.126 1.00 50.15 11 LEU B N 1
ATOM 870 C CA . LEU B 1 13 ? 11.706 49.095 5.825 1.00 50.44 11 LEU B CA 1
ATOM 871 C C . LEU B 1 13 ? 11.145 50.503 5.994 1.00 51.78 11 LEU B C 1
ATOM 872 O O . LEU B 1 13 ? 11.421 51.389 5.187 1.00 50.40 11 LEU B O 1
ATOM 877 N N . MET B 1 14 ? 10.398 50.732 7.078 1.00 51.38 12 MET B N 1
ATOM 878 C CA . MET B 1 14 ? 9.786 5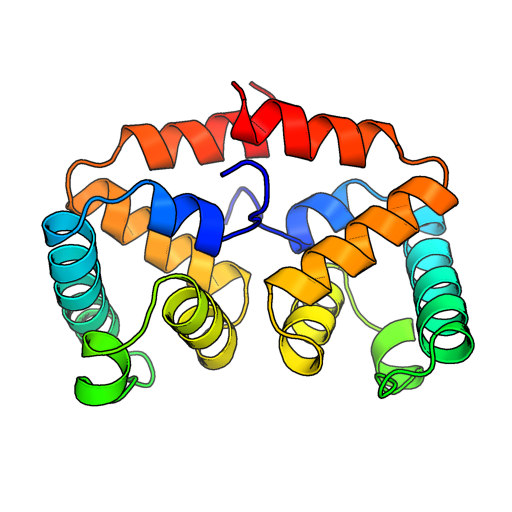2.050 7.283 1.00 50.85 12 MET B CA 1
ATOM 879 C C . MET B 1 14 ? 10.869 53.116 7.339 1.00 50.02 12 MET B C 1
ATOM 880 O O . MET B 1 14 ? 10.666 54.252 6.905 1.00 51.82 12 MET B O 1
ATOM 885 N N . TRP B 1 15 ? 11.976 52.783 8.000 1.00 48.47 13 TRP B N 1
ATOM 886 C CA . TRP B 1 15 ? 13.066 53.736 8.126 1.00 47.15 13 TRP B CA 1
ATOM 887 C C . TRP B 1 15 ? 13.652 54.109 6.727 1.00 46.50 13 TRP B C 1
ATOM 888 O O . TRP B 1 15 ? 13.927 55.256 6.436 1.00 47.32 13 TRP B O 1
ATOM 899 N N . TYR B 1 16 ? 13.808 53.117 5.869 1.00 44.49 14 TYR B N 1
ATOM 900 C CA . TYR B 1 16 ? 14.350 53.374 4.529 1.00 46.64 14 TYR B CA 1
ATOM 901 C C . TYR B 1 16 ? 13.391 54.205 3.721 1.00 48.02 14 TYR B C 1
ATOM 902 O O . TYR B 1 16 ? 13.809 55.119 3.041 1.00 51.51 14 TYR B O 1
ATOM 911 N N . LEU B 1 17 ? 12.102 53.946 3.843 1.00 47.67 15 LEU B N 1
ATOM 912 C CA . LEU B 1 17 ? 11.133 54.727 3.108 1.00 45.81 15 LEU B CA 1
ATOM 913 C C . LEU B 1 17 ? 11.072 56.162 3.617 1.00 52.31 15 LEU B C 1
ATOM 914 O O . LEU B 1 17 ? 10.728 57.080 2.872 1.00 52.40 15 LEU B O 1
ATOM 919 N N . GLU B 1 18 ? 11.486 56.383 4.867 1.00 51.47 16 GLU B N 1
ATOM 920 C CA . GLU B 1 18 ? 11.519 57.744 5.392 1.00 55.51 16 GLU B CA 1
ATOM 921 C C . GLU B 1 18 ? 12.744 58.507 4.901 1.00 56.54 16 GLU B C 1
ATOM 922 O O . GLU B 1 18 ? 12.879 59.719 5.103 1.00 56.39 16 GLU B O 1
ATOM 928 N N . GLU B 1 19 ? 13.662 57.793 4.267 1.00 56.43 17 GLU B N 1
ATOM 929 C CA . GLU B 1 19 ? 14.745 58.499 3.598 1.00 59.65 17 GLU B CA 1
ATOM 930 C C . GLU B 1 19 ? 14.247 59.090 2.230 1.00 57.36 17 GLU B C 1
ATOM 931 O O . GLU B 1 19 ? 14.992 59.800 1.569 1.00 57.53 17 GLU B O 1
ATOM 937 N N . LEU B 1 20 ? 13.007 58.790 1.810 1.00 54.97 18 LEU B N 1
ATOM 938 C CA . LEU B 1 20 ? 12.469 59.353 0.540 1.00 58.45 18 LEU B CA 1
ATOM 939 C C . LEU B 1 20 ? 11.638 60.581 0.817 1.00 61.73 18 LEU B C 1
ATOM 940 O O . LEU B 1 20 ? 10.791 60.591 1.710 1.00 60.01 18 LEU B O 1
ATOM 945 N N . LYS B 1 21 ? 11.850 61.615 0.021 1.00 64.84 19 LYS B N 1
ATOM 946 C CA . LYS B 1 21 ? 11.029 62.786 0.150 1.00 68.49 19 LYS B CA 1
ATOM 947 C C . LYS B 1 21 ? 9.636 62.484 -0.442 1.00 62.86 19 LYS B C 1
ATOM 948 O O . LYS B 1 21 ? 9.376 61.388 -0.926 1.00 59.57 19 LYS B O 1
ATOM 954 N N . LYS B 1 22 ? 8.754 63.467 -0.411 1.00 64.50 20 LYS B N 1
ATOM 955 C CA . LYS B 1 22 ? 7.386 63.311 -0.874 1.00 69.67 20 LYS B CA 1
ATOM 956 C C . LYS B 1 22 ? 7.324 62.761 -2.320 1.00 70.59 20 LYS B C 1
ATOM 957 O O . LYS B 1 22 ? 6.620 61.783 -2.611 1.00 68.42 20 LYS B O 1
ATOM 963 N N . GLU B 1 23 ? 8.126 63.357 -3.195 1.00 72.02 21 GLU B N 1
ATOM 964 C CA . GLU B 1 23 ? 8.119 63.002 -4.601 1.00 77.14 21 GLU B CA 1
ATOM 965 C C . GLU B 1 23 ? 8.745 61.626 -4.880 1.00 70.80 21 GLU B C 1
ATOM 966 O O . GLU B 1 23 ? 8.277 60.839 -5.722 1.00 67.33 21 GLU B O 1
ATOM 972 N N . GLU B 1 24 ? 9.824 61.364 -4.156 1.00 68.03 22 GLU B N 1
ATOM 973 C CA . GLU B 1 24 ? 10.530 60.097 -4.213 1.00 64.92 22 GLU B CA 1
ATOM 974 C C . GLU B 1 24 ? 9.613 58.959 -3.781 1.00 58.80 22 GLU B C 1
ATOM 975 O O . GLU B 1 24 ? 9.648 57.875 -4.349 1.00 56.61 22 GLU B O 1
ATOM 981 N N . PHE B 1 25 ? 8.838 59.200 -2.723 1.00 64.35 23 PHE B N 1
ATOM 982 C CA . PHE B 1 25 ? 7.932 58.193 -2.188 1.00 60.60 23 PHE B CA 1
ATOM 983 C C . PHE B 1 25 ? 6.899 57.872 -3.267 1.00 62.05 23 PHE B C 1
ATOM 984 O O . PHE B 1 25 ? 6.582 56.699 -3.513 1.00 61.75 23 PHE B O 1
ATOM 992 N N . ARG B 1 26 ? 6.380 58.903 -3.923 1.00 63.05 24 ARG B N 1
ATOM 993 C CA . ARG B 1 26 ? 5.456 58.680 -5.014 1.00 66.93 24 ARG B CA 1
ATOM 994 C C . ARG B 1 26 ? 6.054 57.869 -6.153 1.00 64.67 24 ARG B C 1
ATOM 995 O O . ARG B 1 26 ? 5.436 56.918 -6.641 1.00 63.75 24 ARG B O 1
ATOM 1003 N N 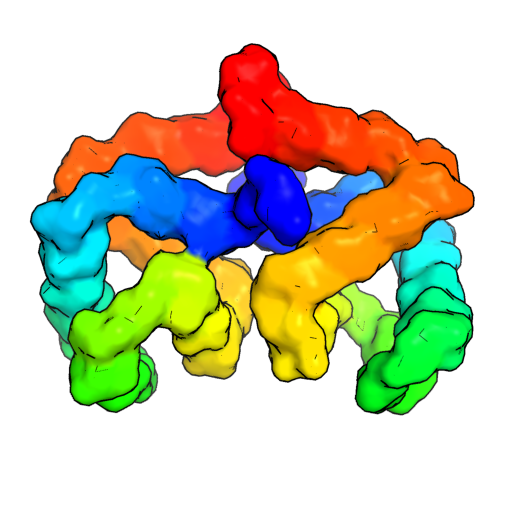. LYS B 1 27 ? 7.276 58.204 -6.539 1.00 63.67 25 LYS B N 1
ATOM 1004 C CA . LYS B 1 27 ? 7.906 57.448 -7.594 1.00 65.01 25 LYS B CA 1
ATOM 1005 C C . LYS B 1 27 ? 8.175 56.044 -7.125 1.00 63.36 25 LYS B C 1
ATOM 1006 O O . LYS B 1 27 ? 8.081 55.134 -7.936 1.00 63.74 25 LYS B O 1
ATOM 1012 N N . PHE B 1 28 ? 8.506 55.861 -5.840 1.00 58.45 26 PHE B N 1
ATOM 1013 C CA . PHE B 1 28 ? 8.752 54.523 -5.326 1.00 54.31 26 PHE B CA 1
ATOM 1014 C C . PHE B 1 28 ? 7.555 53.636 -5.605 1.00 55.96 26 PHE B C 1
ATOM 1015 O O . PHE B 1 28 ? 7.713 52.535 -6.177 1.00 57.55 26 PHE B O 1
ATOM 1023 N N . LYS B 1 29 ? 6.361 54.145 -5.307 1.00 55.10 27 LYS B N 1
ATOM 1024 C CA . LYS B 1 29 ? 5.143 53.373 -5.563 1.00 58.07 27 LYS B CA 1
ATOM 1025 C C . LYS B 1 29 ? 4.932 53.055 -7.059 1.00 62.69 27 LYS B C 1
ATOM 1026 O O . LYS B 1 29 ? 4.549 51.941 -7.406 1.00 64.62 27 LYS B O 1
ATOM 1032 N N . GLU B 1 30 ? 5.236 54.008 -7.945 1.00 63.76 28 GLU B N 1
ATOM 1033 C CA . GLU 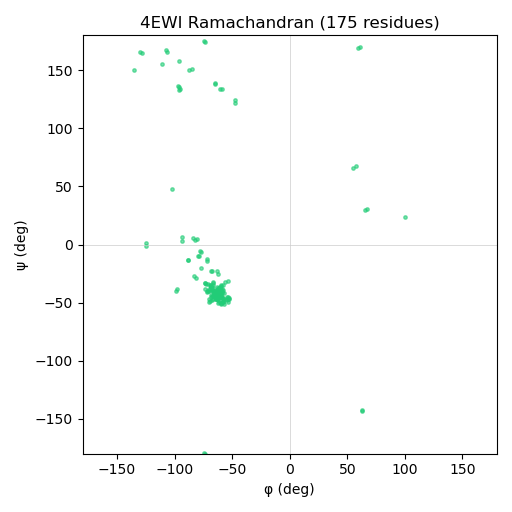B 1 30 ? 5.072 53.778 -9.386 1.00 66.36 28 GLU B CA 1
ATOM 1034 C C . GLU B 1 30 ? 6.036 52.696 -9.872 1.00 63.41 28 GLU B C 1
ATOM 1035 O O . GLU B 1 30 ? 5.646 51.810 -10.640 1.00 63.88 28 GLU B O 1
ATOM 1041 N N . HIS B 1 31 ? 7.281 52.747 -9.396 1.00 60.18 29 HIS B N 1
ATOM 1042 C CA . HIS B 1 31 ? 8.259 51.718 -9.757 1.00 64.06 29 HIS B CA 1
ATOM 1043 C C . HIS B 1 31 ? 7.836 50.349 -9.277 1.00 62.94 29 HIS B C 1
ATOM 1044 O O . HIS B 1 31 ? 8.036 49.347 -9.995 1.00 61.87 29 HIS B O 1
ATOM 1051 N N . LEU B 1 32 ? 7.262 50.314 -8.062 1.00 62.78 30 LEU B N 1
ATOM 1052 C CA . LEU B 1 32 ? 6.762 49.084 -7.435 1.00 61.19 30 LEU B CA 1
ATOM 1053 C C . LEU B 1 32 ? 5.710 48.412 -8.330 1.00 61.56 30 LEU B C 1
ATOM 1054 O O . LEU B 1 32 ? 5.787 47.217 -8.634 1.00 63.64 30 LEU B O 1
ATOM 1059 N N . LYS B 1 33 ? 4.758 49.205 -8.793 1.00 61.44 31 LYS B N 1
ATOM 1060 C CA . LYS B 1 33 ? 3.699 48.692 -9.681 1.00 65.78 31 LYS B CA 1
ATOM 1061 C C . LYS B 1 33 ? 4.251 48.175 -11.020 1.00 64.43 31 LYS B C 1
ATOM 1062 O O . LYS B 1 33 ? 3.847 47.111 -11.518 1.00 64.47 31 LYS B O 1
ATOM 1068 N N . GLN B 1 34 ? 5.170 48.939 -11.589 1.00 65.95 32 GLN B N 1
ATOM 1069 C CA . GLN B 1 34 ? 5.837 48.553 -12.837 1.00 69.71 32 GLN B CA 1
ATOM 1070 C C . GLN B 1 34 ? 6.509 47.224 -12.587 1.00 70.50 32 GLN B C 1
ATOM 1071 O O . GLN B 1 34 ? 6.380 46.271 -13.365 1.00 69.68 32 GLN B O 1
ATOM 1077 N N . MET B 1 35 ? 7.256 47.173 -11.486 1.00 71.65 33 MET B N 1
ATOM 1078 C CA . MET B 1 35 ? 8.040 46.000 -11.234 1.00 73.92 33 MET B CA 1
ATOM 1079 C C . MET B 1 35 ? 7.174 44.778 -10.974 1.00 72.36 33 MET B C 1
ATOM 1080 O O . MET B 1 35 ? 7.422 43.752 -11.576 1.00 72.72 33 MET B O 1
ATOM 1085 N N . THR B 1 36 ? 6.119 44.901 -10.166 1.00 68.94 34 THR B N 1
ATOM 1086 C CA . THR B 1 36 ? 5.239 43.752 -9.938 1.00 71.38 34 THR B CA 1
ATOM 1087 C C . THR B 1 36 ? 4.591 43.260 -11.221 1.00 77.72 34 THR B C 1
ATOM 1088 O O . THR B 1 36 ? 4.407 42.058 -11.392 1.00 81.71 34 THR B O 1
ATOM 1092 N N . LEU B 1 37 ? 4.196 44.191 -12.092 1.00 78.35 35 LEU B N 1
ATOM 1093 C CA . LEU B 1 37 ? 3.656 43.810 -13.387 1.00 83.76 35 LEU B CA 1
ATOM 1094 C C . LEU B 1 37 ? 4.707 43.174 -14.272 1.00 86.09 35 LEU B C 1
ATOM 1095 O O . LEU B 1 37 ? 4.449 42.138 -14.863 1.00 87.66 35 LEU B O 1
ATOM 1100 N N . GLN B 1 38 ? 5.879 43.794 -14.369 1.00 87.67 36 GLN B N 1
ATOM 1101 C CA . GLN B 1 38 ? 6.913 43.255 -15.224 1.00 94.79 36 GLN B CA 1
ATOM 1102 C C . GLN B 1 38 ? 7.338 41.825 -14.894 1.00 94.32 36 GLN B C 1
ATOM 1103 O O . GLN B 1 38 ? 7.316 40.964 -15.765 1.00 97.80 36 GLN B O 1
ATOM 1109 N N . LEU B 1 39 ? 7.593 41.573 -13.618 1.00 90.00 37 LEU B N 1
ATOM 1110 C CA . LEU B 1 39 ? 8.072 40.298 -13.142 1.00 90.97 37 LEU B CA 1
ATOM 1111 C C . LEU B 1 39 ? 6.934 39.383 -12.697 1.00 90.01 37 LEU B C 1
ATOM 1112 O O . LEU B 1 39 ? 7.159 38.283 -12.185 1.00 90.68 37 LEU B O 1
ATOM 1117 N N . GLU B 1 40 ? 5.717 39.860 -12.870 1.00 90.00 38 GLU B N 1
ATOM 1118 C CA . GLU B 1 40 ? 4.496 39.100 -12.643 1.00 92.90 38 GLU B CA 1
ATOM 1119 C C . GLU B 1 40 ? 4.370 38.469 -11.253 1.00 93.54 38 GLU B C 1
ATOM 1120 O O . GLU B 1 40 ? 4.270 37.249 -11.134 1.00 94.18 38 GLU B O 1
ATOM 1126 N N . LEU B 1 41 ? 4.267 39.316 -10.232 1.00 93.14 39 LEU B N 1
ATOM 1127 C CA . LEU B 1 41 ? 3.905 38.841 -8.918 1.00 95.97 39 LEU B CA 1
ATOM 1128 C C . LEU B 1 41 ? 2.525 39.252 -8.606 1.00 96.82 39 LEU B C 1
ATOM 1129 O O . LEU B 1 41 ? 1.941 40.086 -9.288 1.00 96.27 39 LEU B O 1
ATOM 1134 N N . LYS B 1 42 ? 2.037 38.629 -7.541 1.00 98.38 40 LYS B N 1
ATOM 1135 C CA . LYS B 1 42 ? 0.751 38.961 -7.027 1.00 100.14 40 LYS B CA 1
ATOM 1136 C C . LYS B 1 42 ? 0.836 40.437 -6.680 1.00 94.76 40 LYS B C 1
ATOM 1137 O O . LYS B 1 42 ? 1.843 40.917 -6.155 1.00 91.35 40 LYS B O 1
ATOM 1143 N N . GLN B 1 43 ? -0.188 41.170 -7.083 1.00 93.44 41 GLN B N 1
ATOM 1144 C CA . GLN B 1 43 ? -0.196 42.604 -7.004 1.00 89.24 41 GLN B CA 1
ATOM 1145 C C . GLN B 1 43 ? -0.668 42.913 -5.595 1.00 87.55 41 GLN B C 1
ATOM 1146 O O . GLN B 1 43 ? -1.407 42.143 -4.986 1.00 88.71 41 GLN B O 1
ATOM 1152 N N . ILE B 1 44 ? -0.230 44.039 -5.073 1.00 85.52 42 ILE B N 1
ATOM 1153 C CA . ILE B 1 44 ? -0.879 44.607 -3.912 1.00 86.71 42 ILE B CA 1
ATOM 1154 C C . ILE B 1 44 ? -1.841 45.585 -4.568 1.00 88.37 42 ILE B C 1
ATOM 1155 O O . ILE B 1 44 ? -1.467 46.257 -5.539 1.00 87.99 42 ILE B O 1
ATOM 1160 N N . PRO B 1 45 ? -3.110 45.587 -4.122 1.00 91.00 43 PRO B N 1
ATOM 1161 C CA . PRO B 1 45 ? -4.095 46.509 -4.701 1.00 93.16 43 PRO B CA 1
ATOM 1162 C C . PRO B 1 45 ? -3.563 47.936 -4.810 1.00 89.13 43 PRO B C 1
ATOM 1163 O O . PRO B 1 45 ? -3.178 48.540 -3.796 1.00 87.36 43 PRO B O 1
ATOM 1167 N N . TRP B 1 46 ? -3.559 48.450 -6.040 1.00 85.44 44 TRP B N 1
ATOM 1168 C CA . TRP B 1 46 ? -2.961 49.742 -6.333 1.00 81.28 44 TRP B CA 1
ATOM 1169 C C . TRP B 1 46 ? -3.550 50.871 -5.482 1.00 80.47 44 TRP B C 1
ATOM 1170 O O . TRP B 1 46 ? -2.859 51.827 -5.137 1.00 75.54 44 TRP B O 1
ATOM 1181 N N . THR B 1 47 ? -4.833 50.744 -5.149 1.00 85.51 45 THR B N 1
ATOM 1182 C CA . THR B 1 47 ? -5.505 51.721 -4.294 1.00 88.34 45 THR B CA 1
ATOM 1183 C C . THR B 1 47 ? -4.870 51.730 -2.906 1.00 86.72 45 THR B C 1
ATOM 1184 O O . THR B 1 47 ? -4.644 52.785 -2.318 1.00 86.99 45 THR B O 1
ATOM 1188 N N . GLU B 1 48 ? -4.570 50.547 -2.388 1.00 86.01 46 GLU B N 1
ATOM 1189 C CA . GLU B 1 48 ? -3.883 50.421 -1.111 1.00 84.28 46 GLU B CA 1
ATOM 1190 C C . GLU B 1 48 ? -2.469 51.012 -1.160 1.00 79.96 46 GLU B C 1
ATOM 1191 O O . GLU B 1 48 ? -2.060 51.787 -0.287 1.00 79.10 46 GLU B O 1
ATOM 1197 N N . VAL B 1 49 ? -1.730 50.659 -2.208 1.00 75.86 47 VAL B N 1
ATOM 1198 C CA . VAL B 1 49 ? -0.358 51.133 -2.349 1.00 71.33 47 VAL B CA 1
ATOM 1199 C C . VAL B 1 49 ? -0.275 52.655 -2.475 1.00 72.44 47 VAL B C 1
ATOM 1200 O O . VAL B 1 49 ? 0.535 53.320 -1.800 1.00 70.75 47 VAL B O 1
ATOM 1204 N N . LYS B 1 50 ? -1.127 53.195 -3.338 1.00 73.55 48 LYS B N 1
ATOM 1205 C CA . LYS B 1 50 ? -1.053 54.607 -3.661 1.00 73.27 48 LYS B CA 1
ATOM 1206 C C . LYS B 1 50 ? -1.305 55.464 -2.440 1.00 75.21 48 LYS B C 1
ATOM 1207 O O . LYS B 1 50 ? -0.618 56.464 -2.239 1.00 74.07 48 LYS B O 1
ATOM 1213 N N . LYS B 1 51 ? -2.235 55.038 -1.588 1.00 77.88 49 LYS B N 1
ATOM 1214 C CA . LYS B 1 51 ? -2.639 55.861 -0.453 1.00 80.84 49 LYS B CA 1
ATOM 1215 C C . LYS B 1 51 ? -1.783 55.634 0.811 1.00 78.94 49 LYS B C 1
ATOM 1216 O O . LYS B 1 51 ? -1.860 56.414 1.779 1.00 80.37 49 LYS B O 1
ATOM 1222 N N . ALA B 1 52 ? -0.996 54.560 0.811 1.00 73.36 50 ALA B N 1
ATOM 1223 C CA . ALA B 1 52 ? -0.249 54.129 2.002 1.00 67.43 50 ALA B CA 1
ATOM 1224 C C . ALA B 1 52 ? 0.825 55.095 2.474 1.00 68.01 50 ALA B C 1
ATOM 1225 O O . ALA B 1 52 ? 1.587 55.643 1.666 1.00 67.33 50 ALA B O 1
ATOM 1227 N N . SER B 1 53 ? 0.903 55.259 3.795 1.00 65.80 51 SER B N 1
ATOM 1228 C CA . SER B 1 53 ? 1.961 56.020 4.436 1.00 60.77 51 SER B CA 1
ATOM 1229 C C . SER B 1 53 ? 3.217 55.177 4.362 1.00 57.95 51 SER B C 1
ATOM 1230 O O . SER B 1 53 ? 3.166 54.017 3.904 1.00 56.68 51 SER B O 1
ATOM 1233 N N . ARG B 1 54 ? 4.346 55.748 4.793 1.00 56.43 52 ARG B N 1
ATOM 1234 C CA . ARG B 1 54 ? 5.590 55.003 4.776 1.00 56.19 52 ARG B CA 1
ATOM 1235 C C . ARG B 1 54 ? 5.500 53.773 5.655 1.00 58.14 52 ARG B C 1
ATOM 1236 O O . ARG B 1 54 ? 5.925 52.698 5.245 1.00 59.12 52 ARG B O 1
ATOM 1244 N N . GLU B 1 55 ? 4.936 53.898 6.858 1.00 57.97 53 GLU B N 1
ATOM 1245 C CA . GLU B 1 55 ? 4.843 52.729 7.702 1.00 55.40 53 GLU B CA 1
ATOM 1246 C C . GLU B 1 55 ? 3.905 51.675 7.116 1.00 54.80 53 GLU B C 1
ATOM 1247 O O . GLU B 1 55 ? 4.177 50.473 7.197 1.00 56.93 53 GLU B O 1
ATOM 1253 N N . GLU B 1 56 ? 2.799 52.126 6.542 1.00 53.90 54 GLU B N 1
ATOM 1254 C CA . GLU B 1 56 ? 1.846 51.216 5.941 1.00 59.33 54 GLU B CA 1
ATOM 1255 C C . GLU B 1 56 ? 2.406 50.489 4.710 1.00 61.04 54 GLU B C 1
ATOM 1256 O O . GLU B 1 56 ? 2.155 49.279 4.545 1.00 60.26 54 GLU B O 1
ATOM 1262 N N . LEU B 1 57 ? 3.171 51.188 3.862 1.00 59.61 55 LEU B N 1
ATOM 1263 C CA . LEU B 1 57 ? 3.707 50.524 2.675 1.00 58.39 55 LEU B CA 1
ATOM 1264 C C . LEU B 1 57 ? 4.715 49.453 3.103 1.00 54.78 55 LEU B C 1
ATOM 1265 O O . LEU B 1 57 ? 4.677 48.306 2.649 1.00 53.68 55 LEU B O 1
ATOM 1270 N N . ALA B 1 58 ? 5.568 49.802 4.045 1.00 55.24 56 ALA B N 1
ATOM 1271 C CA . ALA B 1 58 ? 6.510 48.820 4.559 1.00 53.71 56 ALA B CA 1
ATOM 1272 C C . ALA B 1 58 ? 5.751 47.554 5.033 1.00 55.19 56 ALA B C 1
ATOM 1273 O O . ALA B 1 58 ? 6.103 46.426 4.665 1.00 56.65 56 ALA B O 1
ATOM 1275 N N . ASN B 1 59 ? 4.656 47.735 5.759 1.00 55.04 57 ASN B N 1
ATOM 1276 C CA . ASN B 1 59 ? 3.871 46.585 6.214 1.00 56.14 57 ASN B CA 1
ATOM 1277 C C . ASN B 1 59 ? 3.151 45.809 5.126 1.00 58.91 57 ASN B C 1
ATOM 1278 O O . ASN B 1 59 ? 3.015 44.583 5.202 1.00 57.68 57 ASN B O 1
ATOM 1283 N N . LEU B 1 60 ? 2.682 46.534 4.109 1.00 59.80 58 LEU B N 1
ATOM 1284 C CA . LEU B 1 60 ? 2.011 45.905 2.976 1.00 60.53 58 LEU B CA 1
ATOM 1285 C C . LEU B 1 60 ? 2.957 44.983 2.247 1.00 58.67 58 LEU B C 1
ATOM 1286 O O . LEU B 1 60 ? 2.624 43.844 1.920 1.00 60.95 58 LEU B O 1
ATOM 1291 N N . LEU B 1 61 ? 4.160 45.492 2.040 1.00 54.41 59 LEU B N 1
ATOM 1292 C CA . LEU B 1 61 ? 5.190 44.774 1.321 1.00 55.92 59 LEU B CA 1
ATOM 1293 C C . LEU B 1 61 ? 5.523 43.456 2.000 1.00 58.62 59 LEU B C 1
ATOM 1294 O O . LEU B 1 61 ? 5.547 42.414 1.357 1.00 61.05 59 LEU B O 1
ATOM 1299 N N . ILE B 1 62 ? 5.775 43.515 3.307 1.00 57.17 60 ILE B N 1
ATOM 1300 C CA . ILE B 1 62 ? 6.165 42.347 4.071 1.00 55.77 60 ILE B CA 1
ATOM 1301 C C . ILE B 1 62 ? 5.028 41.359 4.199 1.00 59.31 60 ILE B C 1
ATOM 1302 O O . ILE B 1 62 ? 5.227 40.142 4.108 1.00 61.73 60 ILE B O 1
ATOM 1307 N N . LYS B 1 63 ? 3.817 41.886 4.339 1.00 58.54 61 LYS B N 1
ATOM 1308 C CA . LYS B 1 63 ? 2.648 41.041 4.428 1.00 60.63 61 LYS B CA 1
ATOM 1309 C C . LYS B 1 63 ? 2.459 40.222 3.121 1.00 67.26 61 LYS B C 1
ATOM 1310 O O . LYS B 1 63 ? 2.182 39.012 3.164 1.00 68.41 61 LYS B O 1
ATOM 1316 N N . HIS B 1 64 ? 2.638 40.872 1.965 1.00 66.58 62 HIS B N 1
ATOM 1317 C CA . HIS B 1 64 ? 2.383 40.194 0.683 1.00 68.87 62 HIS B CA 1
ATOM 1318 C C . HIS B 1 64 ? 3.505 39.301 0.177 1.00 67.21 62 HIS B C 1
ATOM 1319 O O . HIS B 1 64 ? 3.232 38.235 -0.383 1.00 68.26 62 HIS B O 1
ATOM 1326 N N . TYR B 1 65 ? 4.737 39.635 0.546 1.00 64.09 63 TYR B N 1
ATOM 1327 C CA . TYR B 1 65 ? 5.923 38.984 0.001 1.00 62.79 63 TYR B CA 1
ATOM 1328 C C . TYR B 1 65 ? 6.872 38.384 1.042 1.00 63.42 63 TYR B C 1
ATOM 1329 O O . TYR B 1 65 ? 7.891 37.772 0.676 1.00 60.74 63 TYR B O 1
ATOM 1338 N N . GLU B 1 66 ? 6.507 38.554 2.324 1.00 62.31 64 GLU B N 1
ATOM 1339 C CA . GLU B 1 66 ? 7.356 38.246 3.486 1.00 60.79 64 GLU B CA 1
ATOM 1340 C C . GLU B 1 66 ? 8.654 39.063 3.439 1.00 57.59 64 GLU B C 1
ATOM 1341 O O . GLU B 1 66 ? 8.936 39.742 2.447 1.00 56.63 64 GLU B O 1
ATOM 1347 N N . GLU B 1 67 ? 9.398 39.044 4.538 1.00 54.10 65 GLU B N 1
ATOM 1348 C CA . GLU B 1 67 ? 10.452 40.019 4.777 1.00 51.18 65 GLU B CA 1
ATOM 1349 C C . GLU B 1 67 ? 11.610 40.036 3.790 1.00 49.76 65 GLU B C 1
ATOM 1350 O O . GLU B 1 67 ? 12.017 41.109 3.351 1.00 49.83 65 GLU B O 1
ATOM 1356 N N . GLN B 1 68 ? 12.207 38.884 3.505 1.00 50.47 66 GLN B N 1
ATOM 1357 C CA . GLN B 1 68 ? 13.386 38.879 2.640 1.00 52.00 66 GLN B CA 1
ATOM 1358 C C . GLN B 1 68 ? 13.030 39.373 1.241 1.00 53.59 66 GLN B C 1
ATOM 1359 O O . GLN B 1 68 ? 13.796 40.181 0.628 1.00 50.56 66 GLN B O 1
ATOM 1365 N N . GLN B 1 69 ? 11.872 38.948 0.727 1.00 55.91 67 GLN B N 1
ATOM 1366 C CA . GLN B 1 69 ? 11.520 39.396 -0.651 1.00 60.24 67 GLN B CA 1
ATOM 1367 C C . GLN B 1 69 ? 11.104 40.876 -0.637 1.00 58.60 67 GLN B C 1
ATOM 1368 O O . GLN B 1 69 ? 11.370 41.613 -1.602 1.00 57.40 67 GLN B O 1
ATOM 1374 N N . ALA B 1 70 ? 10.477 41.319 0.459 1.00 57.41 68 ALA B N 1
ATOM 1375 C CA . ALA B 1 70 ? 10.115 42.732 0.597 1.00 54.28 68 ALA B CA 1
ATOM 1376 C C . ALA B 1 70 ? 11.381 43.625 0.580 1.00 51.14 68 ALA B C 1
ATOM 1377 O O . ALA B 1 70 ? 11.396 44.683 -0.064 1.00 49.39 68 ALA B O 1
ATOM 1379 N N . TRP B 1 71 ? 12.457 43.172 1.226 1.00 48.10 69 TRP B N 1
ATOM 1380 C CA . TRP B 1 71 ? 13.709 43.935 1.225 1.00 47.13 69 TRP B CA 1
ATOM 1381 C C . TRP B 1 71 ? 14.350 43.920 -0.189 1.00 47.67 69 TRP B C 1
ATOM 1382 O O . TRP B 1 71 ? 14.736 44.946 -0.701 1.00 48.55 69 TRP B O 1
ATOM 1393 N N . ASN B 1 72 ? 14.458 42.749 -0.791 1.00 46.44 70 ASN B N 1
ATOM 1394 C CA . ASN B 1 72 ? 15.022 42.653 -2.142 1.00 52.44 70 ASN B CA 1
ATOM 1395 C C . ASN B 1 72 ? 14.253 43.532 -3.147 1.00 54.86 70 ASN B C 1
ATOM 1396 O O . ASN B 1 72 ? 14.890 44.252 -3.919 1.00 51.86 70 ASN B O 1
ATOM 1401 N N . ILE B 1 73 ? 12.922 43.551 -3.066 1.00 55.20 71 ILE B N 1
ATOM 1402 C CA . ILE B 1 73 ? 12.131 44.416 -3.923 1.00 57.94 71 ILE B CA 1
ATOM 1403 C C . ILE B 1 73 ? 12.385 45.893 -3.678 1.00 54.47 71 ILE B C 1
ATOM 1404 O O . ILE B 1 73 ? 12.608 46.657 -4.633 1.00 52.89 71 ILE B O 1
ATOM 1409 N N . THR B 1 74 ? 12.382 46.290 -2.399 1.00 48.82 72 THR B N 1
ATOM 1410 C CA . THR B 1 74 ? 12.593 47.676 -2.021 1.00 47.92 72 THR B CA 1
ATOM 1411 C C . THR B 1 74 ? 13.916 48.209 -2.495 1.00 48.17 72 THR B C 1
ATOM 1412 O O . THR B 1 74 ? 13.974 49.312 -3.052 1.00 49.51 72 THR B O 1
ATOM 1416 N N . LEU B 1 75 ? 14.962 47.401 -2.294 1.00 48.01 73 LEU B N 1
ATOM 1417 C CA . LEU B 1 75 ? 16.341 47.743 -2.706 1.00 52.67 73 LEU B CA 1
ATOM 1418 C C . LEU B 1 75 ? 16.509 47.816 -4.231 1.00 53.92 73 LEU B C 1
ATOM 1419 O O . LEU B 1 75 ? 17.299 48.600 -4.749 1.00 53.79 73 LEU B O 1
ATOM 1424 N N . ARG B 1 76 ? 15.762 46.990 -4.940 1.00 57.19 74 ARG B N 1
ATOM 1425 C CA . ARG B 1 76 ? 15.807 47.020 -6.397 1.00 60.11 74 ARG B CA 1
ATOM 1426 C C . ARG B 1 76 ? 15.258 48.319 -6.924 1.00 59.44 74 ARG B C 1
ATOM 1427 O O . ARG B 1 76 ? 15.795 48.902 -7.867 1.00 58.57 74 ARG B O 1
ATOM 1435 N N . ILE B 1 77 ? 14.158 48.751 -6.322 1.00 58.39 75 ILE B N 1
ATOM 1436 C CA . ILE B 1 77 ? 13.509 49.999 -6.676 1.00 60.34 75 ILE B CA 1
ATOM 1437 C C . ILE B 1 77 ? 14.437 51.171 -6.397 1.00 58.40 75 ILE B C 1
ATOM 1438 O O . ILE B 1 77 ? 14.558 52.068 -7.233 1.00 58.76 75 ILE B O 1
ATOM 1443 N N . PHE B 1 78 ? 15.087 51.157 -5.229 1.00 52.22 76 PHE B N 1
ATOM 1444 C CA . PHE B 1 78 ? 16.063 52.192 -4.884 1.00 50.96 76 PHE B CA 1
ATOM 1445 C C . PHE B 1 78 ? 17.123 52.346 -5.969 1.00 52.61 76 PHE B C 1
ATOM 1446 O O . PHE B 1 78 ? 17.480 53.472 -6.363 1.00 52.61 76 PHE B O 1
ATOM 1454 N N . GLN B 1 79 ? 17.640 51.208 -6.417 1.00 54.68 77 GLN B N 1
ATOM 1455 C CA . GLN B 1 79 ? 18.686 51.176 -7.424 1.00 60.66 77 GLN B CA 1
ATOM 1456 C C . GLN B 1 79 ? 18.204 51.800 -8.757 1.00 64.86 77 GLN B C 1
ATOM 1457 O O . GLN B 1 79 ? 18.959 52.493 -9.424 1.00 65.16 77 GLN B O 1
ATOM 1463 N N . LYS B 1 80 ? 16.941 51.558 -9.099 1.00 66.75 78 LYS B N 1
ATOM 1464 C CA . LYS B 1 80 ? 16.271 52.128 -10.271 1.00 70.79 78 LYS B CA 1
ATOM 1465 C C . LYS B 1 80 ? 15.948 53.600 -10.106 1.00 70.36 78 LYS B C 1
ATOM 1466 O O . LYS B 1 80 ? 15.992 54.357 -11.094 1.00 71.19 78 LYS B O 1
ATOM 1472 N N . MET B 1 81 ? 15.636 54.015 -8.877 1.00 63.69 79 MET B N 1
ATOM 1473 C CA . MET B 1 81 ? 15.311 55.408 -8.614 1.00 67.60 79 MET B CA 1
ATOM 1474 C C . MET B 1 81 ? 16.556 56.244 -8.438 1.00 69.56 79 MET B C 1
ATOM 1475 O O . MET B 1 81 ? 16.482 57.420 -8.072 1.00 71.04 79 MET B O 1
ATOM 1480 N N . ASP B 1 82 ? 17.699 55.602 -8.633 1.00 69.66 80 ASP B N 1
ATOM 1481 C CA . ASP B 1 82 ? 19.002 56.218 -8.431 1.00 73.68 80 ASP B CA 1
ATOM 1482 C C . ASP B 1 82 ? 19.245 56.590 -6.972 1.00 70.66 80 ASP B C 1
ATOM 1483 O O . ASP B 1 82 ? 19.972 57.543 -6.673 1.00 72.25 80 ASP B O 1
ATOM 1488 N N . ARG B 1 83 ? 18.637 55.838 -6.063 1.00 64.33 81 ARG B N 1
ATOM 1489 C CA . ARG B 1 83 ? 18.902 56.013 -4.647 1.00 59.49 81 ARG B CA 1
ATOM 1490 C C . ARG B 1 83 ? 19.847 54.892 -4.213 1.00 57.33 81 ARG B C 1
ATOM 1491 O O . ARG B 1 83 ? 19.631 54.200 -3.225 1.00 58.59 81 ARG B O 1
ATOM 1499 N N . LYS B 1 84 ? 20.898 54.705 -5.002 1.00 56.84 82 LYS B N 1
ATOM 1500 C CA . LYS B 1 84 ? 21.874 53.659 -4.744 1.00 57.03 82 LYS B CA 1
ATOM 1501 C C . LYS B 1 84 ? 22.604 53.855 -3.413 1.00 54.53 82 LYS B C 1
ATOM 1502 O O . LYS B 1 84 ? 23.191 52.896 -2.925 1.00 53.35 82 LYS B O 1
ATOM 1508 N N . ASP B 1 85 ? 22.643 55.084 -2.898 1.00 53.29 83 ASP B N 1
ATOM 1509 C CA . ASP B 1 85 ? 23.239 55.357 -1.580 1.00 56.79 83 ASP B CA 1
ATOM 1510 C C . ASP B 1 85 ? 22.510 54.515 -0.509 1.00 55.37 83 ASP B C 1
ATOM 1511 O O . ASP B 1 85 ? 23.140 54.011 0.423 1.00 55.05 83 ASP B O 1
ATOM 1516 N N . LEU B 1 86 ? 21.205 54.307 -0.684 1.00 54.70 84 LEU B N 1
ATOM 1517 C CA . LEU B 1 86 ? 20.425 53.517 0.266 1.00 53.21 84 LEU B CA 1
ATOM 1518 C C . LEU B 1 86 ? 20.851 52.052 0.143 1.00 53.02 84 LEU B C 1
ATOM 1519 O O . LEU B 1 86 ? 20.961 51.364 1.159 1.00 49.32 84 LEU B O 1
ATOM 1524 N N . CYS B 1 87 ? 21.116 51.566 -1.076 1.00 49.25 85 CYS B N 1
ATOM 1525 C CA . CYS B 1 87 ? 21.650 50.201 -1.249 1.00 48.63 85 CYS B CA 1
ATOM 1526 C C . CYS B 1 87 ? 23.018 50.062 -0.562 1.00 50.12 85 CYS B C 1
ATOM 1527 O O . CYS B 1 87 ? 23.312 48.988 -0.040 1.00 51.87 85 CYS B O 1
ATOM 1530 N N . MET B 1 88 ? 23.897 51.065 -0.687 1.00 50.76 86 MET B N 1
ATOM 1531 C CA . MET B 1 88 ? 25.219 51.006 -0.068 1.00 52.74 86 MET B CA 1
ATOM 1532 C C . MET B 1 88 ? 25.076 51.032 1.464 1.00 53.95 86 MET B C 1
ATOM 1533 O O . MET B 1 88 ? 25.753 50.280 2.138 1.00 56.94 86 MET B O 1
ATOM 1538 N N . LYS B 1 89 ? 24.118 51.801 1.969 1.00 52.25 87 LYS B N 1
ATOM 1539 C CA . LYS B 1 89 ? 23.855 51.908 3.413 1.00 55.02 87 LYS B CA 1
ATOM 1540 C C . LYS B 1 89 ? 23.530 50.527 4.023 1.00 54.75 87 LYS B C 1
ATOM 1541 O O . LYS B 1 89 ? 24.102 50.136 5.054 1.00 53.60 87 LYS B O 1
ATOM 1547 N N . VAL B 1 90 ? 22.648 49.774 3.367 1.00 54.43 88 VAL B N 1
ATOM 1548 C CA . VAL B 1 90 ? 22.304 48.426 3.828 1.00 55.13 88 VAL B CA 1
ATOM 1549 C C . VAL B 1 90 ? 23.542 47.526 3.923 1.00 53.62 88 VAL B C 1
ATOM 1550 O O . VAL B 1 90 ? 23.601 46.641 4.792 1.00 51.23 88 VAL B O 1
ATOM 1554 N N . MET B 1 91 ? 24.465 47.638 2.963 1.00 48.81 89 MET B N 1
ATOM 1555 C CA . MET B 1 91 ? 25.698 46.838 3.044 1.00 47.96 89 MET B CA 1
ATOM 1556 C C . MET B 1 91 ? 26.655 47.337 4.157 1.00 51.85 89 MET B C 1
ATOM 1557 O O . MET B 1 91 ? 27.272 46.532 4.896 1.00 54.32 89 MET B O 1
ATOM 1562 N N . ARG B 1 92 ? 26.775 48.660 4.282 1.00 51.08 90 ARG B N 1
ATOM 1563 C CA . ARG B 1 92 ? 27.615 49.208 5.335 1.00 59.42 90 ARG B CA 1
ATOM 1564 C C . ARG B 1 92 ? 27.109 48.758 6.715 1.00 60.64 90 ARG B C 1
ATOM 1565 O O . ARG B 1 92 ? 27.905 48.467 7.606 1.00 61.46 90 ARG B O 1
ATOM 1573 N N . GLU B 1 93 ? 25.798 48.624 6.868 1.00 60.80 91 GLU B N 1
ATOM 1574 C CA . GLU B 1 93 ? 25.238 48.271 8.176 1.00 62.45 91 GLU B CA 1
ATOM 1575 C C . GLU B 1 93 ? 25.622 46.841 8.517 1.00 64.92 91 GLU B C 1
ATOM 1576 O O . GLU B 1 93 ? 26.045 46.558 9.648 1.00 66.62 91 GLU B O 1
ATOM 1582 N N . ARG B 1 94 ? 25.490 45.927 7.568 1.00 63.42 92 ARG B N 1
ATOM 1583 C CA . ARG B 1 94 ? 25.820 44.550 7.896 1.00 64.70 92 ARG B CA 1
ATOM 1584 C C . ARG B 1 94 ? 27.336 44.378 8.046 1.00 71.09 92 ARG B C 1
ATOM 1585 O O . ARG B 1 94 ? 27.827 43.395 8.616 1.00 75.09 92 ARG B O 1
ATOM 1593 N N . THR B 1 95 ? 28.069 45.385 7.606 1.00 71.12 93 THR B N 1
ATOM 1594 C CA . THR B 1 95 ? 29.510 45.325 7.650 1.00 75.89 93 THR B CA 1
ATOM 1595 C C . THR B 1 95 ? 30.127 46.05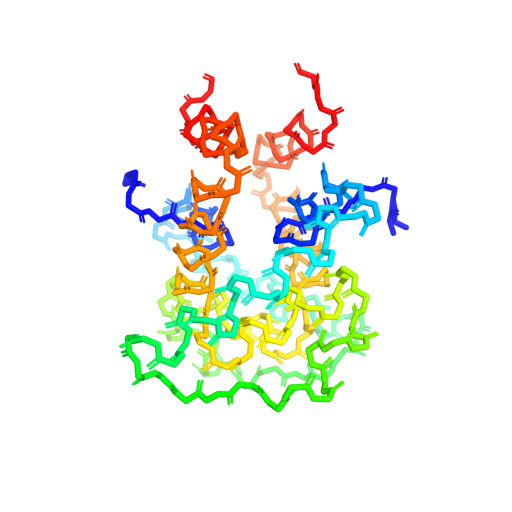4 8.852 1.00 79.02 93 THR B C 1
ATOM 1596 O O . THR B 1 95 ? 31.046 45.547 9.486 1.00 80.44 93 THR B O 1
ATOM 1600 N N . GLY B 1 96 ? 29.582 47.216 9.196 1.00 80.47 94 GLY B N 1
ATOM 1601 C CA . GLY B 1 96 ? 30.138 48.018 10.271 1.00 84.13 94 GLY B CA 1
ATOM 1602 C C . GLY B 1 96 ? 31.006 49.142 9.709 1.00 85.98 94 GLY B C 1
ATOM 1603 O O . GLY B 1 96 ? 31.441 49.106 8.544 1.00 85.55 94 GLY B O 1
#